Protein AF-A0A5M3W6R6-F1 (afdb_monomer_lite)

Structure (mmCIF, N/CA/C/O backbone):
data_AF-A0A5M3W6R6-F1
#
_entry.id   AF-A0A5M3W6R6-F1
#
loop_
_atom_site.group_PDB
_atom_site.id
_atom_site.type_symbol
_atom_site.label_atom_id
_atom_site.label_alt_id
_atom_site.label_comp_id
_atom_site.label_asym_id
_atom_site.label_entity_id
_atom_site.label_seq_id
_atom_site.pdbx_PDB_ins_code
_atom_site.Cartn_x
_atom_site.Cartn_y
_atom_site.Cartn_z
_atom_site.occupancy
_atom_site.B_iso_or_equiv
_atom_site.auth_seq_id
_atom_site.auth_comp_id
_atom_site.auth_asym_id
_atom_site.auth_atom_id
_atom_site.pdbx_PDB_model_num
ATOM 1 N N . MET A 1 1 ? -1.960 -2.608 -5.099 1.00 91.81 1 MET A N 1
ATOM 2 C CA . MET A 1 1 ? -2.237 -2.171 -3.715 1.00 91.81 1 MET A CA 1
ATOM 3 C C . MET A 1 1 ? -2.174 -3.341 -2.767 1.00 91.81 1 MET A C 1
ATOM 5 O O . MET A 1 1 ? -2.649 -4.412 -3.112 1.00 91.81 1 MET A O 1
ATOM 9 N N . ALA A 1 2 ? -1.606 -3.129 -1.588 1.00 96.12 2 ALA A N 1
ATOM 10 C CA . ALA A 1 2 ? -1.634 -4.093 -0.499 1.00 96.12 2 ALA A CA 1
ATOM 11 C C . ALA A 1 2 ? -2.516 -3.532 0.619 1.00 96.12 2 ALA A C 1
ATOM 13 O O . ALA A 1 2 ? -2.044 -2.766 1.455 1.00 96.12 2 ALA A O 1
ATOM 14 N N . ALA A 1 3 ? -3.797 -3.878 0.584 1.00 96.81 3 ALA A N 1
ATOM 15 C CA . ALA A 1 3 ? -4.782 -3.525 1.595 1.00 96.81 3 ALA A CA 1
ATOM 16 C C . ALA A 1 3 ? -5.712 -4.729 1.814 1.00 96.81 3 ALA A C 1
ATOM 18 O O . ALA A 1 3 ? -5.929 -5.487 0.864 1.00 96.81 3 ALA A O 1
ATOM 19 N N . PRO A 1 4 ? -6.234 -4.930 3.033 1.00 96.56 4 PRO A N 1
ATOM 20 C CA . PRO A 1 4 ? -7.350 -5.837 3.260 1.00 96.56 4 PRO A CA 1
ATOM 21 C C . PRO A 1 4 ? -8.587 -5.462 2.433 1.00 96.56 4 PRO A C 1
ATOM 23 O O . PRO A 1 4 ? -8.772 -4.307 2.049 1.00 96.56 4 PRO A O 1
ATOM 26 N N . ASP A 1 5 ? -9.462 -6.438 2.235 1.00 95.31 5 ASP A N 1
ATOM 27 C CA . ASP A 1 5 ? -10.849 -6.245 1.810 1.00 95.31 5 ASP A CA 1
ATOM 28 C C . ASP A 1 5 ? -11.804 -6.731 2.913 1.00 95.31 5 ASP A C 1
ATOM 30 O O . ASP A 1 5 ? -11.372 -7.266 3.939 1.00 95.31 5 ASP A O 1
ATOM 34 N N . LEU A 1 6 ? -13.112 -6.555 2.715 1.00 95.38 6 LEU A N 1
ATOM 35 C CA . LEU A 1 6 ? -14.128 -6.963 3.694 1.00 95.38 6 LEU A CA 1
ATOM 36 C C . LEU A 1 6 ? -14.115 -8.464 4.038 1.00 95.38 6 LEU A C 1
ATOM 38 O O . LEU A 1 6 ? -14.585 -8.831 5.113 1.00 95.38 6 LEU A O 1
ATOM 42 N N . SER A 1 7 ? -13.599 -9.334 3.165 1.00 94.25 7 SER A N 1
ATOM 43 C CA . SER A 1 7 ? -13.505 -10.780 3.418 1.00 94.25 7 SER A CA 1
ATOM 44 C C . SER A 1 7 ? -12.229 -11.183 4.164 1.00 94.25 7 SER A C 1
ATOM 46 O O . SER A 1 7 ? -12.195 -12.234 4.804 1.00 94.25 7 SER A O 1
ATOM 48 N N . ARG A 1 8 ? -11.193 -10.336 4.116 1.00 92.81 8 ARG A N 1
ATOM 49 C CA . ARG A 1 8 ? -9.857 -10.581 4.690 1.00 92.81 8 ARG A CA 1
ATOM 50 C C . ARG A 1 8 ? -9.455 -9.549 5.741 1.00 92.81 8 ARG A C 1
ATOM 52 O O . ARG A 1 8 ? -8.272 -9.301 5.978 1.00 92.81 8 ARG A O 1
ATOM 59 N N . LEU A 1 9 ? -10.438 -8.917 6.368 1.00 94.75 9 LEU A N 1
ATOM 60 C CA . LEU A 1 9 ? -10.197 -7.887 7.363 1.00 94.75 9 LEU A CA 1
ATOM 61 C C . LEU A 1 9 ? -9.552 -8.494 8.627 1.00 94.75 9 LEU A C 1
ATOM 63 O O . LEU A 1 9 ? -10.067 -9.484 9.157 1.00 94.75 9 LEU A O 1
ATOM 67 N N . PRO A 1 10 ? -8.460 -7.917 9.164 1.00 94.00 10 PRO A N 1
ATOM 68 C CA . PRO A 1 10 ? -7.886 -8.388 10.420 1.00 94.00 10 PRO A CA 1
ATOM 69 C C . PRO A 1 10 ? -8.889 -8.334 11.578 1.00 94.00 10 PRO A C 1
ATOM 71 O O . PRO A 1 10 ? -9.692 -7.406 11.679 1.00 94.00 10 PRO A O 1
ATOM 74 N N . SER A 1 11 ? -8.800 -9.296 12.500 1.00 91.38 11 SER A N 1
ATOM 75 C CA . SER A 1 11 ? -9.683 -9.341 13.671 1.00 91.38 11 SER A CA 1
ATOM 76 C C . SER A 1 11 ? -9.645 -8.027 14.463 1.00 91.38 11 SER A C 1
ATOM 78 O O . SER A 1 11 ? -8.572 -7.489 14.758 1.00 91.38 11 SER A O 1
ATOM 80 N N . GLY A 1 12 ? -10.829 -7.502 14.785 1.00 90.62 12 GLY A N 1
ATOM 81 C CA . GLY A 1 12 ? -11.010 -6.248 15.519 1.00 90.62 12 GLY A CA 1
ATOM 82 C C . GLY A 1 12 ? -10.814 -4.968 14.698 1.00 90.62 12 GLY A C 1
ATOM 83 O O . GLY A 1 12 ? -11.020 -3.883 15.241 1.00 90.62 12 GLY A O 1
ATOM 84 N N . ARG A 1 13 ? -10.445 -5.050 13.413 1.00 95.81 13 ARG A N 1
ATOM 85 C CA . ARG A 1 13 ? -10.368 -3.879 12.530 1.00 95.81 13 ARG A CA 1
ATOM 86 C C . ARG A 1 13 ? -11.777 -3.414 12.131 1.00 95.81 13 ARG A C 1
ATOM 88 O O . ARG A 1 13 ? -12.663 -4.231 11.913 1.00 95.81 13 ARG A O 1
ATOM 95 N N . SER A 1 14 ? -12.000 -2.102 12.058 1.00 94.19 14 SER A N 1
ATOM 96 C CA . SER A 1 14 ? -13.233 -1.514 11.522 1.00 94.19 14 SER A CA 1
ATOM 97 C C . SER A 1 14 ? -13.285 -1.634 9.997 1.00 94.19 14 SER A C 1
ATOM 99 O O . SER A 1 14 ? -12.272 -1.461 9.321 1.00 94.19 14 SER A O 1
ATOM 101 N N . ALA A 1 15 ? -14.476 -1.887 9.458 1.00 93.88 15 ALA A N 1
ATOM 102 C CA . ALA A 1 15 ? -14.725 -2.014 8.024 1.00 93.88 15 ALA A CA 1
ATOM 103 C C . ALA A 1 15 ? -14.890 -0.664 7.294 1.00 93.88 15 ALA A C 1
ATOM 105 O O . ALA A 1 15 ? -14.906 -0.643 6.071 1.00 93.88 15 ALA A O 1
ATOM 106 N N . GLU A 1 16 ? -15.001 0.461 8.009 1.00 91.69 16 GLU A N 1
ATOM 107 C CA . GLU A 1 16 ? -15.395 1.770 7.445 1.00 91.69 16 GLU A CA 1
ATOM 108 C C . GLU A 1 16 ? -14.481 2.303 6.330 1.00 91.69 16 GLU A C 1
ATOM 110 O O . GLU A 1 16 ? -14.930 3.048 5.460 1.00 91.69 16 GLU A O 1
ATOM 115 N N . SER A 1 17 ? -13.201 1.928 6.348 1.00 92.00 17 SER A N 1
ATOM 116 C CA . SER A 1 17 ? -12.215 2.325 5.336 1.00 92.00 17 SER A CA 1
ATOM 117 C C . SER A 1 17 ? -12.075 1.325 4.187 1.00 92.00 17 SER A C 1
ATOM 119 O O . SER A 1 17 ? -11.219 1.528 3.330 1.00 92.00 17 SER A O 1
ATOM 121 N N . TYR A 1 18 ? -12.853 0.242 4.171 1.00 94.31 18 TYR A N 1
ATOM 122 C CA . TYR A 1 18 ? -12.654 -0.897 3.276 1.00 94.31 18 TYR A CA 1
ATOM 123 C C . TYR A 1 18 ? -13.901 -1.198 2.450 1.00 94.31 18 TYR A C 1
ATOM 125 O O . TYR A 1 18 ? -15.031 -0.971 2.879 1.00 94.31 18 TYR A O 1
ATOM 133 N N . GLY A 1 19 ? -13.683 -1.761 1.264 1.00 93.75 19 GLY A N 1
ATOM 134 C CA . GLY A 1 19 ? -14.745 -2.268 0.404 1.00 93.75 19 GLY A CA 1
ATOM 135 C C . GLY A 1 19 ? -14.516 -3.720 0.004 1.00 93.75 19 GLY A C 1
ATOM 136 O O . GLY A 1 19 ? -13.792 -4.472 0.662 1.00 93.75 19 GLY A O 1
ATOM 137 N N . ARG A 1 20 ? -15.202 -4.137 -1.058 1.00 94.56 20 ARG A N 1
ATOM 138 C CA . ARG A 1 20 ? -15.211 -5.540 -1.496 1.00 94.56 20 ARG A CA 1
ATOM 139 C C . ARG A 1 20 ? -13.905 -5.932 -2.172 1.00 94.56 20 ARG A C 1
ATOM 141 O O . ARG A 1 20 ? -13.555 -7.105 -2.135 1.00 94.56 20 ARG A O 1
ATOM 148 N N . ASP A 1 21 ? -13.219 -4.966 -2.773 1.00 93.69 21 ASP A N 1
ATOM 149 C CA . ASP A 1 21 ? -11.893 -5.133 -3.356 1.00 93.69 21 ASP A CA 1
ATOM 150 C C . ASP A 1 21 ? -10.874 -4.308 -2.553 1.00 93.69 21 ASP A C 1
ATOM 152 O O . ASP A 1 21 ? -11.211 -3.215 -2.081 1.00 93.69 21 ASP A O 1
ATOM 156 N N . PRO A 1 22 ? -9.607 -4.748 -2.440 1.00 94.88 22 PRO A N 1
ATOM 157 C CA . PRO A 1 22 ? -8.534 -3.904 -1.912 1.00 94.88 22 PRO A CA 1
ATOM 158 C C . PRO A 1 22 ? -8.469 -2.510 -2.558 1.00 94.88 22 PRO A C 1
ATOM 160 O O . PRO A 1 22 ? -8.018 -1.556 -1.926 1.00 94.88 22 PRO A O 1
ATOM 163 N N . GLN A 1 23 ? -8.919 -2.373 -3.812 1.00 93.81 23 GLN A N 1
ATOM 164 C CA . GLN A 1 23 ? -9.021 -1.111 -4.546 1.00 93.81 23 GLN A CA 1
ATOM 165 C C . GLN A 1 23 ? -10.001 -0.097 -3.971 1.00 93.81 23 GLN A C 1
ATOM 167 O O . GLN A 1 23 ? -9.814 1.094 -4.210 1.00 93.81 23 GLN A O 1
ATOM 172 N N . ASP A 1 24 ? -10.979 -0.548 -3.193 1.00 93.75 24 ASP A N 1
ATOM 173 C CA . ASP A 1 24 ? -11.977 0.309 -2.557 1.00 93.75 24 ASP A CA 1
ATOM 174 C C . ASP A 1 24 ? -11.438 0.999 -1.294 1.00 93.75 24 ASP A C 1
ATOM 176 O O . ASP A 1 24 ? -12.104 1.865 -0.726 1.00 93.75 24 ASP A O 1
ATOM 180 N N . TRP A 1 25 ? -10.236 0.626 -0.840 1.00 94.81 25 TRP A N 1
ATOM 181 C CA . TRP A 1 25 ? -9.658 1.143 0.393 1.00 94.81 25 TRP A CA 1
ATOM 182 C C . TRP A 1 25 ? -9.499 2.672 0.376 1.00 94.81 25 TRP A C 1
ATOM 184 O O . TRP A 1 25 ? -8.888 3.270 -0.521 1.00 94.81 25 TRP A O 1
ATOM 194 N N . ASN A 1 26 ? -10.030 3.307 1.421 1.00 93.50 26 ASN A N 1
ATOM 195 C CA . ASN A 1 26 ? -9.971 4.742 1.647 1.00 93.50 26 ASN A CA 1
ATOM 196 C C . ASN A 1 26 ? -9.597 5.045 3.111 1.00 93.50 26 ASN A C 1
ATOM 198 O O . ASN A 1 26 ? -10.462 5.054 3.991 1.00 93.50 26 ASN A O 1
ATOM 202 N N . PRO A 1 27 ? -8.313 5.323 3.400 1.00 92.06 27 PRO A N 1
ATOM 203 C CA . PRO A 1 27 ? -7.870 5.638 4.751 1.00 92.06 27 PRO A CA 1
ATOM 204 C C . PRO A 1 27 ? -8.216 7.069 5.179 1.00 92.06 27 PRO A C 1
ATOM 206 O O . PRO A 1 27 ? -8.111 7.365 6.364 1.00 92.06 27 PRO A O 1
ATOM 209 N N . PHE A 1 28 ? -8.607 7.966 4.264 1.00 88.50 28 PHE A N 1
ATOM 210 C CA . PHE A 1 28 ? -8.819 9.393 4.537 1.00 88.50 28 PHE A CA 1
ATOM 211 C C . PHE A 1 28 ? -10.258 9.822 4.248 1.00 88.50 28 PHE A C 1
ATOM 213 O O . PHE A 1 28 ? -10.485 10.775 3.505 1.00 88.50 28 PHE A O 1
ATOM 220 N N . SER A 1 29 ? -11.228 9.124 4.840 1.00 70.62 29 SER A N 1
ATOM 221 C CA . SER A 1 29 ? -12.657 9.446 4.750 1.00 70.62 29 SER A CA 1
ATOM 222 C C . SER A 1 29 ? -12.974 10.813 5.387 1.00 70.62 29 SER A C 1
ATOM 224 O O . SER A 1 29 ? -13.510 10.898 6.487 1.00 70.62 29 SER A O 1
ATOM 226 N N . GLU A 1 30 ? -12.608 11.911 4.724 1.00 67.06 30 GLU A N 1
ATOM 227 C CA . GLU A 1 30 ? -13.067 13.259 5.055 1.00 67.06 30 GLU A CA 1
ATOM 228 C C . GLU A 1 30 ? -14.495 13.484 4.511 1.00 67.06 30 GLU A C 1
ATOM 230 O O . GLU A 1 30 ? -14.914 12.799 3.572 1.00 67.06 30 GLU A O 1
ATOM 235 N N . PRO A 1 31 ? -15.278 14.439 5.058 1.00 52.81 31 PRO A N 1
ATOM 236 C CA . PRO A 1 31 ? -16.743 14.446 4.931 1.00 52.81 31 PRO A CA 1
ATOM 237 C C . PRO A 1 31 ? -17.316 14.646 3.516 1.00 52.81 31 PRO A C 1
ATOM 239 O O . PRO A 1 31 ? -18.533 14.701 3.361 1.00 52.81 31 PRO A O 1
ATOM 242 N N . LYS A 1 32 ? -16.482 14.818 2.483 1.00 47.66 32 LYS A N 1
ATOM 243 C CA . LYS A 1 32 ? -16.903 15.214 1.127 1.00 47.66 32 LYS A CA 1
ATOM 244 C C . LYS A 1 32 ? -16.495 14.255 0.005 1.00 47.66 32 LYS A C 1
ATOM 246 O O . LYS A 1 32 ? -16.641 14.614 -1.160 1.00 47.66 32 LYS A O 1
ATOM 251 N N . GLY A 1 33 ? -16.057 13.033 0.307 1.00 54.31 33 GLY A N 1
ATOM 252 C CA . GLY A 1 33 ? -15.895 12.032 -0.749 1.00 54.31 33 GLY A CA 1
ATOM 253 C C . GLY A 1 33 ? -15.358 10.684 -0.286 1.00 54.31 33 GLY A C 1
ATOM 254 O O . GLY A 1 33 ? -14.244 10.587 0.212 1.00 54.31 33 GLY A O 1
ATOM 255 N N . GLN A 1 34 ? -16.127 9.626 -0.547 1.00 68.44 34 GLN A N 1
ATOM 256 C CA . GLN A 1 34 ? -15.739 8.219 -0.383 1.00 68.44 34 GLN A CA 1
ATOM 257 C C . GLN A 1 34 ? -14.868 7.728 -1.553 1.00 68.44 34 GLN A C 1
ATOM 259 O O . GLN A 1 34 ? -15.061 6.628 -2.064 1.00 68.44 34 GLN A O 1
ATOM 264 N N . ARG A 1 35 ? -13.961 8.561 -2.070 1.00 86.31 35 ARG A N 1
ATOM 265 C CA . ARG A 1 35 ? -13.154 8.154 -3.221 1.00 86.31 35 ARG A CA 1
ATOM 266 C C . ARG A 1 35 ? -11.988 7.279 -2.742 1.00 86.31 35 ARG A C 1
ATOM 268 O O . ARG A 1 35 ? -11.243 7.727 -1.873 1.00 86.31 35 ARG A O 1
ATOM 275 N N . PRO A 1 36 ? -11.783 6.080 -3.314 1.00 91.25 36 PRO A N 1
ATOM 276 C CA . PRO A 1 36 ? -10.663 5.232 -2.929 1.00 91.25 36 PRO A CA 1
ATOM 277 C C . PRO A 1 36 ? -9.313 5.886 -3.215 1.00 91.25 36 PRO A C 1
ATOM 279 O O . PRO A 1 36 ? -9.144 6.571 -4.231 1.00 91.25 36 PRO A O 1
ATOM 282 N N . LEU A 1 37 ? -8.323 5.628 -2.359 1.00 91.50 37 LEU A N 1
ATOM 283 C CA . LEU A 1 37 ? -7.004 6.265 -2.456 1.00 91.50 37 LEU A CA 1
ATOM 284 C C . LEU A 1 37 ? -6.318 5.980 -3.798 1.00 91.50 37 LEU A C 1
ATOM 286 O O . LEU A 1 37 ? -5.603 6.810 -4.358 1.00 91.50 37 LEU A O 1
ATOM 290 N N . VAL A 1 38 ? -6.573 4.802 -4.354 1.00 90.88 38 VAL A N 1
ATOM 291 C CA . VAL A 1 38 ? -5.959 4.375 -5.607 1.00 90.88 38 VAL A CA 1
ATOM 292 C C . VAL A 1 38 ? -6.461 5.143 -6.820 1.00 90.88 38 VAL A C 1
ATOM 294 O O . VAL A 1 38 ? -5.721 5.327 -7.786 1.00 90.88 38 VAL A O 1
ATOM 297 N N . ALA A 1 39 ? -7.692 5.651 -6.758 1.00 89.81 39 ALA A N 1
ATOM 298 C CA . ALA A 1 39 ? -8.225 6.495 -7.809 1.00 89.81 39 ALA A CA 1
ATOM 299 C C . ALA A 1 39 ? -7.469 7.833 -7.866 1.00 89.81 39 ALA A C 1
ATOM 301 O O . ALA A 1 39 ? -7.237 8.331 -8.966 1.00 89.81 39 ALA A O 1
ATOM 302 N N . TYR A 1 40 ? -7.038 8.373 -6.717 1.00 89.00 40 TYR A N 1
ATOM 303 C CA . TYR A 1 40 ? -6.155 9.544 -6.661 1.00 89.00 40 TYR A CA 1
ATOM 304 C C . TYR A 1 40 ? -4.776 9.226 -7.241 1.00 89.00 40 TYR A C 1
ATOM 306 O O . TYR A 1 40 ? -4.282 9.963 -8.088 1.00 89.00 40 TYR A O 1
ATOM 314 N N . ALA A 1 41 ? -4.185 8.088 -6.862 1.00 89.94 41 ALA A N 1
ATOM 315 C CA . ALA A 1 41 ? -2.884 7.672 -7.387 1.00 89.94 41 ALA A CA 1
ATOM 316 C C . ALA A 1 41 ? -2.886 7.542 -8.920 1.00 89.94 41 ALA A C 1
ATOM 318 O O . ALA A 1 41 ? -1.957 8.001 -9.582 1.00 89.94 41 ALA A O 1
ATOM 319 N N . ARG A 1 42 ? -3.949 6.952 -9.485 1.00 91.62 42 ARG A N 1
ATOM 320 C CA . ARG A 1 42 ? -4.127 6.812 -10.936 1.00 91.62 42 ARG A CA 1
ATOM 321 C C . ARG A 1 42 ? -4.230 8.163 -11.634 1.00 91.62 42 ARG A C 1
ATOM 323 O O . ARG A 1 42 ? -3.590 8.362 -12.659 1.00 91.62 42 ARG A O 1
ATOM 330 N N . GLU A 1 43 ? -5.038 9.073 -11.101 1.00 90.44 43 GLU A N 1
ATOM 331 C CA . GLU A 1 43 ? -5.201 10.412 -11.671 1.00 90.44 43 GLU A CA 1
ATOM 332 C C . GLU A 1 43 ? -3.882 11.185 -11.661 1.00 90.44 43 GLU A C 1
ATOM 334 O O . GLU A 1 43 ? -3.475 11.708 -12.694 1.00 90.44 43 GLU A O 1
ATOM 339 N N . GLN A 1 44 ? -3.164 11.167 -10.535 1.00 89.50 44 GLN A N 1
ATOM 340 C CA . GLN A 1 44 ? -1.843 11.786 -10.432 1.00 89.50 44 GLN A CA 1
ATOM 341 C C . GLN A 1 44 ? -0.847 11.169 -11.418 1.00 89.50 44 GLN A C 1
ATOM 343 O O . GLN A 1 44 ? -0.094 11.888 -12.068 1.00 89.50 44 GLN A O 1
ATOM 348 N N . ALA A 1 45 ? -0.854 9.846 -11.590 1.00 89.62 45 ALA A N 1
ATOM 349 C CA . ALA A 1 45 ? 0.012 9.195 -12.568 1.00 89.62 45 ALA A CA 1
ATOM 350 C C . ALA A 1 45 ? -0.267 9.701 -13.996 1.00 89.62 45 ALA A C 1
ATOM 352 O O . ALA A 1 45 ? 0.670 10.074 -14.701 1.00 89.62 45 ALA A O 1
ATOM 353 N N . VAL A 1 46 ? -1.542 9.805 -14.388 1.00 91.00 46 VAL A N 1
ATOM 354 C CA . VAL A 1 46 ? -1.945 10.338 -15.701 1.00 91.00 46 VAL A CA 1
ATOM 355 C C . VAL A 1 46 ? -1.538 11.802 -15.868 1.00 91.00 46 VAL A C 1
ATOM 357 O O . VAL A 1 46 ? -0.969 12.156 -16.900 1.00 91.00 46 VAL A O 1
ATOM 360 N N . LEU A 1 47 ? -1.758 12.644 -14.852 1.00 90.44 47 LEU A N 1
ATOM 361 C CA . LEU A 1 47 ? -1.346 14.055 -14.867 1.00 90.44 47 LEU A CA 1
ATOM 362 C C . LEU A 1 47 ? 0.169 14.226 -15.050 1.00 90.44 47 LEU A C 1
ATOM 364 O O . LEU A 1 47 ? 0.615 15.206 -15.643 1.00 90.44 47 LEU A O 1
ATOM 368 N N . HIS A 1 48 ? 0.956 13.254 -14.588 1.00 88.00 48 HIS A N 1
ATOM 369 C CA . HIS A 1 48 ? 2.409 13.221 -14.740 1.00 88.00 48 HIS A CA 1
ATOM 370 C C . HIS A 1 48 ? 2.896 12.428 -15.965 1.00 88.00 48 HIS A C 1
ATOM 372 O O . HIS A 1 48 ? 4.092 12.163 -16.083 1.00 88.00 48 HIS A O 1
ATOM 378 N N . GLY A 1 49 ? 2.000 12.088 -16.898 1.00 87.50 49 GLY A N 1
ATOM 379 C CA . GLY A 1 49 ? 2.345 11.476 -18.184 1.00 87.50 49 GLY A CA 1
ATOM 380 C C . GLY A 1 49 ? 2.533 9.958 -18.148 1.00 87.50 49 GLY A C 1
ATOM 381 O O . GLY A 1 49 ? 3.079 9.394 -19.094 1.00 87.50 49 GLY A O 1
ATOM 382 N N . PHE A 1 50 ? 2.088 9.284 -17.086 1.00 87.50 50 PHE A N 1
ATOM 383 C CA . PHE A 1 50 ? 2.119 7.826 -16.984 1.00 87.50 50 PHE A CA 1
ATOM 384 C C . PHE A 1 50 ? 0.773 7.205 -17.365 1.00 87.50 50 PHE A C 1
ATOM 386 O O . PHE A 1 50 ? -0.294 7.702 -17.004 1.00 87.50 50 PHE A O 1
ATOM 393 N N . LEU A 1 51 ? 0.822 6.043 -18.015 1.00 86.44 51 LEU A N 1
ATOM 394 C CA . LEU A 1 51 ? -0.311 5.124 -18.066 1.00 86.44 51 LEU A CA 1
ATOM 395 C C . LEU A 1 51 ? -0.207 4.190 -16.860 1.00 86.44 51 LEU A C 1
ATOM 397 O O . LEU A 1 51 ? 0.722 3.391 -16.773 1.00 86.44 51 LEU A O 1
ATOM 401 N N . ALA A 1 52 ? -1.126 4.331 -15.905 1.00 86.50 52 ALA A N 1
ATOM 402 C CA . ALA A 1 52 ? -1.115 3.541 -14.680 1.00 86.50 52 ALA A CA 1
ATOM 403 C C . ALA A 1 52 ? -2.102 2.377 -14.759 1.00 86.50 52 ALA A C 1
ATOM 405 O O . ALA A 1 52 ? -3.318 2.582 -14.828 1.00 86.50 52 ALA A O 1
ATOM 406 N N . GLU A 1 53 ? -1.567 1.164 -14.669 1.00 89.44 53 GLU A N 1
ATOM 407 C CA . GLU A 1 53 ? -2.347 -0.012 -14.314 1.00 89.44 53 GLU A CA 1
ATOM 408 C C . GLU A 1 53 ? -2.476 -0.096 -12.792 1.00 89.44 53 GLU A C 1
ATOM 410 O O . GLU A 1 53 ? -1.510 0.072 -12.044 1.00 89.44 53 GLU A O 1
ATOM 415 N N . VAL A 1 54 ? -3.699 -0.323 -12.323 1.00 90.81 54 VAL A N 1
ATOM 416 C CA . VAL A 1 54 ? -4.025 -0.374 -10.903 1.00 90.81 54 VAL A CA 1
ATOM 417 C C . VAL A 1 54 ? -4.705 -1.699 -10.605 1.00 90.81 54 VAL A C 1
ATOM 419 O O . VAL A 1 54 ? -5.654 -2.075 -11.282 1.00 90.81 54 VAL A O 1
ATOM 422 N N . GLY A 1 55 ? -4.246 -2.381 -9.557 1.00 92.69 55 GLY A N 1
ATOM 423 C CA . GLY A 1 55 ? -4.878 -3.604 -9.078 1.00 92.69 55 GLY A CA 1
ATOM 424 C C . GLY A 1 55 ? -4.413 -4.017 -7.682 1.00 92.69 55 GLY A C 1
ATOM 425 O O . GLY A 1 55 ? -3.504 -3.389 -7.116 1.00 92.69 55 GLY A O 1
ATOM 426 N N . PRO A 1 56 ? -5.018 -5.063 -7.098 1.00 93.94 56 PRO A N 1
ATOM 427 C CA . PRO A 1 56 ? -4.544 -5.678 -5.862 1.00 93.94 56 PRO A CA 1
ATOM 428 C C . PRO A 1 56 ? -3.160 -6.308 -6.068 1.00 93.94 56 PRO A C 1
ATOM 430 O O . PRO A 1 56 ? -2.830 -6.752 -7.163 1.00 93.94 56 PRO A O 1
ATOM 433 N N . LEU A 1 57 ? -2.339 -6.366 -5.015 1.00 93.12 57 LEU A N 1
ATOM 434 C CA . LEU A 1 57 ? -0.974 -6.901 -5.087 1.00 93.12 57 LEU A CA 1
ATOM 435 C C . LEU A 1 57 ? -0.965 -8.329 -5.640 1.00 93.12 57 LEU A C 1
ATOM 437 O O . LEU A 1 57 ? -0.159 -8.621 -6.514 1.00 93.12 57 LEU A O 1
ATOM 441 N N . GLY A 1 58 ? -1.897 -9.172 -5.181 1.00 90.44 58 GLY A N 1
ATOM 442 C CA . GLY A 1 58 ? -2.038 -10.557 -5.633 1.00 90.44 58 GLY A CA 1
ATOM 443 C C . GLY A 1 58 ? -2.179 -10.693 -7.151 1.00 90.44 58 GLY A C 1
ATOM 444 O O . GLY A 1 58 ? -1.516 -11.538 -7.740 1.00 90.44 58 GLY A O 1
ATOM 445 N N . GLY A 1 59 ? -2.957 -9.815 -7.793 1.00 90.38 59 GLY A N 1
ATOM 446 C CA . GLY A 1 59 ? -3.155 -9.833 -9.249 1.00 90.38 59 GLY A CA 1
ATOM 447 C C . GLY A 1 59 ? -1.922 -9.416 -10.057 1.00 90.38 59 GLY A C 1
ATOM 448 O O . GLY A 1 59 ? -1.830 -9.735 -11.234 1.00 90.38 59 GLY A O 1
ATOM 449 N N . HIS A 1 60 ? -0.960 -8.745 -9.419 1.00 90.44 60 HIS A N 1
ATOM 450 C CA . HIS A 1 60 ? 0.282 -8.270 -10.039 1.00 90.44 60 HIS A CA 1
ATOM 451 C C . HIS A 1 60 ? 1.496 -9.149 -9.715 1.00 90.44 60 HIS A C 1
ATOM 453 O O . HIS A 1 60 ? 2.591 -8.899 -10.216 1.00 90.44 60 HIS A O 1
ATOM 459 N N . MET A 1 61 ? 1.342 -10.171 -8.864 1.00 89.94 61 MET A N 1
ATOM 460 C CA . MET A 1 61 ? 2.469 -10.967 -8.364 1.00 89.94 61 MET A CA 1
ATOM 461 C C . MET A 1 61 ? 3.249 -11.662 -9.478 1.00 89.94 61 MET A C 1
ATOM 463 O O . MET A 1 61 ? 4.481 -11.644 -9.448 1.00 89.94 61 MET A O 1
ATOM 467 N N . ASP A 1 62 ? 2.555 -12.240 -10.458 1.00 87.94 62 ASP A N 1
ATOM 468 C CA . ASP A 1 62 ? 3.202 -12.969 -11.548 1.00 87.94 62 ASP A CA 1
ATOM 469 C C . ASP A 1 62 ? 4.071 -12.032 -12.386 1.00 87.94 62 ASP A C 1
ATOM 471 O O . ASP A 1 62 ? 5.244 -12.324 -12.588 1.00 87.94 62 ASP A O 1
ATOM 475 N N . GLN A 1 63 ? 3.551 -10.860 -12.771 1.00 86.62 63 GLN A N 1
ATOM 476 C CA . GLN A 1 63 ? 4.304 -9.854 -13.524 1.00 86.62 63 GLN A CA 1
ATOM 477 C C . GLN A 1 63 ? 5.484 -9.291 -12.720 1.00 86.62 63 GLN A C 1
ATOM 479 O O . GLN A 1 63 ? 6.588 -9.143 -13.242 1.00 86.62 63 GLN A O 1
ATOM 484 N N . LEU A 1 64 ? 5.275 -8.987 -11.436 1.00 87.06 64 LEU A N 1
ATOM 485 C CA . LEU A 1 64 ? 6.316 -8.413 -10.583 1.00 87.06 64 LEU A CA 1
ATOM 486 C C . LEU A 1 64 ? 7.458 -9.397 -10.313 1.00 87.06 64 LEU A C 1
ATOM 488 O O . LEU A 1 64 ? 8.587 -8.961 -10.104 1.00 87.06 64 LEU A O 1
ATOM 492 N N . THR A 1 65 ? 7.179 -10.703 -10.291 1.00 84.88 65 THR A N 1
ATOM 493 C CA . THR A 1 65 ? 8.151 -11.740 -9.910 1.00 84.88 65 THR A CA 1
ATOM 494 C C . THR A 1 65 ? 8.731 -12.522 -11.081 1.00 84.88 65 THR A C 1
ATOM 496 O O . THR A 1 65 ? 9.416 -13.515 -10.840 1.00 84.88 65 THR A O 1
ATOM 499 N N . ARG A 1 66 ? 8.509 -12.076 -12.323 1.00 83.69 66 ARG A N 1
ATOM 500 C CA . ARG A 1 66 ? 9.140 -12.678 -13.502 1.00 83.69 66 ARG A CA 1
ATOM 501 C C . ARG A 1 66 ? 10.666 -12.689 -13.377 1.00 83.69 66 ARG A C 1
ATOM 503 O O . ARG A 1 66 ? 11.258 -11.799 -12.762 1.00 83.69 66 ARG A O 1
ATOM 510 N N . ASP A 1 67 ? 11.313 -13.660 -14.015 1.00 76.88 67 ASP A N 1
ATOM 511 C CA . ASP A 1 67 ? 12.778 -13.783 -14.006 1.00 76.88 67 ASP A CA 1
ATOM 512 C C . ASP A 1 67 ? 13.458 -12.634 -14.763 1.00 76.88 67 ASP A C 1
ATOM 514 O O . ASP A 1 67 ? 14.491 -12.111 -14.341 1.00 76.88 67 ASP A O 1
ATOM 518 N N . ASP A 1 68 ? 12.828 -12.171 -15.843 1.00 74.38 68 ASP A N 1
ATOM 519 C CA . ASP A 1 68 ? 13.179 -10.933 -16.535 1.00 74.38 68 ASP A CA 1
ATOM 520 C C . ASP A 1 68 ? 12.580 -9.692 -15.855 1.00 74.38 68 ASP A C 1
ATOM 522 O O . ASP A 1 68 ? 12.627 -8.619 -16.432 1.00 74.38 68 ASP A O 1
ATOM 526 N N . GLY A 1 69 ? 12.080 -9.820 -14.618 1.00 75.50 69 GLY A N 1
ATOM 527 C CA . GLY A 1 69 ? 11.424 -8.830 -13.751 1.00 75.50 69 GLY A CA 1
ATOM 528 C C . GLY A 1 69 ? 10.338 -7.958 -14.398 1.00 75.50 69 GLY A C 1
ATOM 529 O O . GLY A 1 69 ? 9.813 -8.311 -15.444 1.00 75.50 69 GLY A O 1
ATOM 530 N N . PRO A 1 70 ? 9.950 -6.835 -13.764 1.00 84.38 70 PRO A N 1
ATOM 531 C CA . PRO A 1 70 ? 8.796 -6.066 -14.222 1.00 84.38 70 PRO A CA 1
ATOM 532 C C . PRO A 1 70 ? 9.079 -5.337 -15.538 1.00 84.38 70 PRO A C 1
ATOM 534 O O . PRO A 1 70 ? 10.198 -4.878 -15.771 1.00 84.38 70 PRO A O 1
ATOM 537 N N . ASP A 1 71 ? 8.036 -5.163 -16.349 1.00 84.56 71 ASP A N 1
ATOM 538 C CA . ASP A 1 71 ? 8.095 -4.462 -17.640 1.00 84.56 71 ASP A CA 1
ATOM 539 C C . ASP A 1 71 ? 7.995 -2.933 -17.502 1.00 84.56 71 ASP A C 1
ATOM 541 O O . ASP A 1 71 ? 8.237 -2.197 -18.455 1.00 84.56 71 ASP A O 1
ATOM 545 N N . ALA A 1 72 ? 7.630 -2.441 -16.317 1.00 87.56 72 ALA A N 1
ATOM 546 C CA . ALA A 1 72 ? 7.366 -1.033 -16.051 1.00 87.56 72 ALA A CA 1
ATOM 547 C C . ALA A 1 72 ? 7.775 -0.640 -14.618 1.00 87.56 72 ALA A C 1
ATOM 549 O O . ALA A 1 72 ? 7.841 -1.496 -13.727 1.00 87.56 72 ALA A O 1
ATOM 550 N N . PRO A 1 73 ? 8.031 0.656 -14.350 1.00 90.25 73 PRO A N 1
ATOM 551 C CA . PRO A 1 73 ? 8.198 1.139 -12.986 1.00 90.25 73 PRO A CA 1
ATOM 552 C C . PRO A 1 73 ? 6.913 0.934 -12.180 1.00 90.25 73 PRO A C 1
ATOM 554 O O . PRO A 1 73 ? 5.813 1.185 -12.665 1.00 90.25 73 PRO A O 1
ATOM 557 N N . GLY A 1 74 ? 7.062 0.529 -10.920 1.00 91.69 74 GLY A N 1
ATOM 558 C CA . GLY A 1 74 ? 5.928 0.244 -10.049 1.00 91.69 74 GLY A CA 1
ATOM 559 C C . GLY A 1 74 ? 6.000 0.969 -8.712 1.00 91.69 74 GLY A C 1
ATOM 560 O O . GLY A 1 74 ? 7.074 1.243 -8.170 1.00 91.69 74 GLY A O 1
ATOM 561 N N . VAL A 1 75 ? 4.825 1.227 -8.151 1.00 93.19 75 VAL A N 1
ATOM 562 C CA . VAL A 1 75 ? 4.626 1.725 -6.790 1.00 93.19 75 VAL A CA 1
ATOM 563 C C . VAL A 1 75 ? 3.616 0.812 -6.106 1.00 93.19 75 VAL A C 1
ATOM 565 O O . VAL A 1 75 ? 2.609 0.442 -6.707 1.00 93.19 75 VAL A O 1
ATOM 568 N N . ILE A 1 76 ? 3.856 0.457 -4.845 1.00 94.38 76 ILE A N 1
ATOM 569 C CA . ILE A 1 76 ? 2.871 -0.273 -4.038 1.00 94.38 76 ILE A CA 1
ATOM 570 C C . ILE A 1 76 ? 2.366 0.659 -2.953 1.00 94.38 76 ILE A C 1
ATOM 572 O O . ILE A 1 76 ? 3.113 1.003 -2.045 1.00 94.38 76 ILE A O 1
ATOM 576 N N . VAL A 1 77 ? 1.088 1.022 -3.012 1.00 95.56 77 VAL A N 1
ATOM 577 C CA . VAL A 1 77 ? 0.414 1.653 -1.873 1.00 95.56 77 VAL A CA 1
ATOM 578 C C . VAL A 1 77 ? 0.001 0.556 -0.890 1.00 95.56 77 VAL A C 1
ATOM 580 O O . VAL A 1 77 ? -0.615 -0.438 -1.290 1.00 95.56 77 VAL A O 1
ATOM 583 N N . VAL A 1 78 ? 0.406 0.724 0.365 1.00 97.06 78 VAL A N 1
ATOM 584 C CA . VAL A 1 78 ? 0.323 -0.255 1.447 1.00 97.06 78 VAL A CA 1
ATOM 585 C C . VAL A 1 78 ? -0.496 0.327 2.593 1.00 97.06 78 VAL A C 1
ATOM 587 O O . VAL A 1 78 ? -0.149 1.372 3.153 1.00 97.06 78 VAL A O 1
ATOM 590 N N . ASP A 1 79 ? -1.551 -0.387 2.965 1.00 97.12 79 ASP A N 1
ATOM 591 C CA . ASP A 1 79 ? -2.222 -0.229 4.248 1.00 97.12 79 ASP A CA 1
ATOM 592 C C . ASP A 1 79 ? -1.361 -0.869 5.348 1.00 97.12 79 ASP A C 1
ATOM 594 O O . ASP A 1 79 ? -1.029 -2.055 5.232 1.00 97.12 79 ASP A O 1
ATOM 598 N N . PRO A 1 80 ? -1.012 -0.147 6.430 1.00 97.06 80 PRO A N 1
ATOM 599 C CA . PRO A 1 80 ? -0.373 -0.734 7.597 1.00 97.06 80 PRO A CA 1
ATOM 600 C C . PRO A 1 80 ? -1.047 -2.010 8.098 1.00 97.06 80 PRO A C 1
ATOM 602 O O . PRO A 1 80 ? -0.344 -2.916 8.521 1.00 97.06 80 PRO A O 1
ATOM 605 N N . TRP A 1 81 ? -2.372 -2.130 8.012 1.00 97.75 81 TRP A N 1
ATOM 606 C CA . TRP A 1 81 ? -3.110 -3.306 8.479 1.00 97.75 81 TRP A CA 1
ATOM 607 C C . TRP A 1 81 ? -2.931 -4.550 7.608 1.00 97.75 81 TRP A C 1
ATOM 609 O O . TRP A 1 81 ? -3.158 -5.661 8.092 1.00 97.75 81 TRP A O 1
ATOM 619 N N . ALA A 1 82 ? -2.465 -4.403 6.364 1.00 97.06 82 ALA A N 1
ATOM 620 C CA . ALA A 1 82 ? -2.241 -5.526 5.453 1.00 97.06 82 ALA A CA 1
ATOM 621 C C . ALA A 1 82 ? -1.243 -6.552 6.011 1.00 97.06 82 ALA A C 1
ATOM 623 O O . ALA A 1 82 ? -1.333 -7.733 5.698 1.00 97.06 82 ALA A O 1
ATOM 624 N N . VAL A 1 83 ? -0.307 -6.131 6.867 1.00 96.69 83 VAL A N 1
ATOM 625 C CA . VAL A 1 83 ? 0.718 -7.026 7.434 1.00 96.69 83 VAL A CA 1
ATOM 626 C C . VAL A 1 83 ? 0.200 -7.951 8.538 1.00 96.69 83 VAL A C 1
ATOM 628 O O . VAL A 1 83 ? 0.927 -8.850 8.958 1.00 96.69 83 VAL A O 1
ATOM 631 N N . ARG A 1 84 ? -1.033 -7.750 9.024 1.00 96.19 84 ARG A N 1
ATOM 632 C CA . ARG A 1 84 ? -1.688 -8.706 9.930 1.00 96.19 84 ARG A CA 1
ATOM 633 C C . ARG A 1 84 ? -2.286 -9.900 9.187 1.00 96.19 84 ARG A C 1
ATOM 635 O O . ARG A 1 84 ? -2.464 -10.952 9.794 1.00 96.19 84 ARG A O 1
ATOM 642 N N . ASP A 1 85 ? -2.553 -9.762 7.891 1.00 94.69 85 ASP A N 1
ATOM 643 C CA . ASP A 1 85 ? -2.862 -10.892 7.021 1.00 94.69 85 ASP A CA 1
ATOM 644 C C . ASP A 1 85 ? -1.547 -11.575 6.608 1.00 94.69 85 ASP A C 1
ATOM 646 O O . ASP A 1 85 ? -0.641 -10.951 6.050 1.00 94.69 85 ASP A O 1
ATOM 650 N N . ALA A 1 86 ? -1.420 -12.866 6.919 1.00 92.75 86 ALA A N 1
ATOM 651 C CA . ALA A 1 86 ? -0.176 -13.599 6.714 1.00 92.75 86 ALA A CA 1
ATOM 652 C C . ALA A 1 86 ? 0.211 -13.734 5.231 1.00 92.75 86 ALA A C 1
ATOM 654 O O . ALA A 1 86 ? 1.402 -13.672 4.917 1.00 92.75 86 ALA A O 1
ATOM 655 N N . GLU A 1 87 ? -0.757 -13.888 4.326 1.00 93.06 87 GLU A N 1
ATOM 656 C CA . GLU A 1 87 ? -0.483 -14.042 2.894 1.00 93.06 87 GLU A CA 1
ATOM 657 C C . GLU A 1 87 ? -0.135 -12.699 2.249 1.00 93.06 87 GLU A C 1
ATOM 659 O O . GLU A 1 87 ? 0.797 -12.624 1.444 1.00 93.06 87 GLU A O 1
AT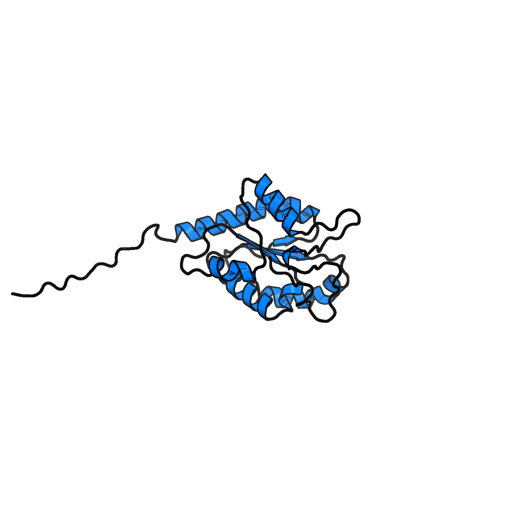OM 664 N N . LEU A 1 88 ? -0.829 -11.617 2.626 1.00 94.00 88 LEU A N 1
ATOM 665 C CA . LEU A 1 88 ? -0.484 -10.266 2.172 1.00 94.00 88 LEU A CA 1
ATOM 666 C C . LEU A 1 88 ? 0.893 -9.850 2.690 1.00 94.00 88 LEU A C 1
ATOM 668 O O . LEU A 1 88 ? 1.698 -9.309 1.926 1.00 94.00 88 LEU A O 1
ATOM 672 N N . ARG A 1 89 ? 1.202 -10.158 3.955 1.00 95.19 89 ARG A N 1
ATOM 673 C CA . ARG A 1 89 ? 2.530 -9.937 4.538 1.00 95.19 89 ARG A CA 1
ATOM 674 C C . ARG A 1 89 ? 3.615 -10.683 3.763 1.00 95.19 89 ARG A C 1
ATOM 676 O O . ARG A 1 89 ? 4.648 -10.091 3.451 1.00 95.19 89 ARG A O 1
ATOM 683 N N . GLU A 1 90 ? 3.395 -11.954 3.434 1.00 94.44 90 GLU A N 1
ATOM 684 C CA . GLU A 1 90 ? 4.368 -12.740 2.669 1.00 94.44 90 GLU A CA 1
ATOM 685 C C . GLU A 1 90 ? 4.525 -12.226 1.232 1.00 94.44 90 GLU A C 1
ATOM 687 O O . GLU A 1 90 ? 5.645 -12.117 0.732 1.00 94.44 90 GLU A O 1
ATOM 692 N N . SER A 1 91 ? 3.425 -11.832 0.590 1.00 94.44 91 SER A N 1
ATOM 693 C CA . SER A 1 91 ? 3.441 -11.245 -0.754 1.00 94.44 91 SER A CA 1
ATOM 694 C C . SER A 1 91 ? 4.243 -9.941 -0.786 1.00 94.44 91 SER A C 1
ATOM 696 O O . SER A 1 91 ? 5.118 -9.769 -1.640 1.00 94.44 91 SER A O 1
ATOM 698 N N . LEU A 1 92 ? 4.023 -9.055 0.194 1.00 94.81 92 LEU A N 1
ATOM 699 C CA . LEU A 1 92 ? 4.820 -7.839 0.382 1.00 94.81 92 LEU A CA 1
ATOM 700 C C . LEU A 1 92 ? 6.301 -8.172 0.576 1.00 94.81 92 LEU A C 1
ATOM 702 O O . LEU A 1 92 ? 7.152 -7.610 -0.115 1.00 94.81 92 LEU A O 1
ATOM 706 N N . ARG A 1 93 ? 6.607 -9.140 1.447 1.00 93.56 93 ARG A N 1
ATOM 707 C CA . ARG A 1 93 ? 7.978 -9.591 1.708 1.00 93.56 93 ARG A CA 1
ATOM 708 C C . ARG A 1 93 ? 8.672 -10.092 0.451 1.00 93.56 93 ARG A C 1
ATOM 710 O O . ARG A 1 93 ? 9.821 -9.724 0.203 1.00 93.56 93 ARG A O 1
ATOM 717 N N . ARG A 1 94 ? 7.993 -10.907 -0.356 1.00 92.19 94 ARG A N 1
ATOM 718 C CA . ARG A 1 94 ? 8.527 -11.436 -1.615 1.00 92.19 94 ARG A CA 1
ATOM 719 C C . ARG A 1 94 ? 8.836 -10.308 -2.596 1.00 92.19 94 ARG A C 1
ATOM 721 O O . ARG A 1 94 ? 9.960 -10.235 -3.089 1.00 92.19 94 ARG A O 1
ATOM 728 N N . VAL A 1 95 ? 7.892 -9.396 -2.826 1.00 91.12 95 VAL A N 1
ATOM 729 C CA . VAL A 1 95 ? 8.066 -8.307 -3.800 1.00 91.12 95 VAL A CA 1
ATOM 730 C C . VAL A 1 95 ? 9.107 -7.287 -3.345 1.00 91.12 95 VAL A C 1
ATOM 732 O O . VAL A 1 95 ? 9.985 -6.906 -4.119 1.00 91.12 95 VAL A O 1
ATOM 735 N N . CYS A 1 96 ? 9.095 -6.881 -2.074 1.00 89.81 96 CYS A N 1
ATOM 736 C CA . CYS A 1 96 ? 10.072 -5.926 -1.552 1.00 89.81 96 CYS A CA 1
ATOM 737 C C . CYS A 1 96 ? 11.501 -6.495 -1.480 1.00 89.81 96 CYS A C 1
ATOM 739 O O . CYS A 1 96 ? 12.463 -5.735 -1.299 1.00 89.81 96 CYS A O 1
ATOM 741 N N . ARG A 1 97 ? 11.666 -7.814 -1.662 1.00 88.56 97 ARG A N 1
ATOM 742 C CA . ARG A 1 97 ? 12.973 -8.466 -1.757 1.00 88.56 97 ARG A CA 1
ATOM 743 C C . ARG A 1 97 ? 13.567 -8.505 -3.162 1.00 88.56 97 ARG A C 1
ATOM 745 O O . ARG A 1 97 ? 14.766 -8.779 -3.270 1.00 88.56 97 ARG A O 1
ATOM 752 N N . LEU A 1 98 ? 12.795 -8.197 -4.197 1.00 85.06 98 LEU A N 1
ATOM 753 C CA . LEU A 1 98 ? 13.283 -8.167 -5.572 1.00 85.06 98 LEU A CA 1
ATOM 754 C C . LEU A 1 98 ? 14.330 -7.064 -5.771 1.00 85.06 98 LEU A C 1
ATOM 756 O O . LEU A 1 98 ? 14.327 -6.042 -5.078 1.00 85.06 98 LEU A O 1
ATOM 760 N N . ALA A 1 99 ? 15.242 -7.279 -6.720 1.00 77.31 99 ALA A N 1
ATOM 761 C CA . ALA A 1 99 ? 16.252 -6.285 -7.083 1.00 77.31 99 ALA A CA 1
ATOM 762 C C . ALA A 1 99 ? 15.618 -5.072 -7.787 1.00 77.31 99 ALA A C 1
ATOM 764 O O . ALA A 1 99 ? 15.933 -3.933 -7.454 1.00 77.31 99 ALA A O 1
ATOM 765 N N . SER A 1 100 ? 14.677 -5.323 -8.705 1.00 79.06 100 SER A N 1
ATOM 766 C CA . SER A 1 100 ? 13.838 -4.300 -9.339 1.00 79.06 100 SER A CA 1
ATOM 767 C C . SER A 1 100 ? 12.458 -4.282 -8.685 1.00 79.06 100 SER A C 1
ATOM 769 O O . SER A 1 100 ? 11.459 -4.687 -9.272 1.00 79.06 100 SER A O 1
ATOM 771 N N . ARG A 1 101 ? 12.414 -3.909 -7.403 1.00 83.81 101 ARG A N 1
ATOM 772 C CA . ARG A 1 101 ? 11.145 -3.853 -6.672 1.00 83.81 101 ARG A CA 1
ATOM 773 C C . ARG A 1 101 ? 10.370 -2.573 -6.999 1.00 83.81 101 ARG A C 1
ATOM 775 O O . ARG A 1 101 ? 10.990 -1.514 -7.141 1.00 83.81 101 ARG A O 1
ATOM 782 N N . PRO A 1 102 ? 9.032 -2.623 -7.004 1.00 89.62 102 PRO A N 1
ATOM 783 C CA . PRO A 1 102 ? 8.229 -1.415 -6.931 1.00 89.62 102 PRO A CA 1
ATOM 784 C C . PRO A 1 102 ? 8.479 -0.676 -5.606 1.00 89.62 102 PRO A C 1
ATOM 786 O O . PRO A 1 102 ? 8.807 -1.287 -4.584 1.00 89.62 102 PRO A O 1
ATOM 789 N N . LEU A 1 103 ? 8.336 0.649 -5.619 1.00 91.94 103 LEU A N 1
ATOM 790 C CA . LEU A 1 103 ? 8.589 1.500 -4.456 1.00 91.94 103 LEU A CA 1
ATOM 791 C C . LEU A 1 103 ? 7.380 1.474 -3.497 1.00 91.94 103 LEU A C 1
ATOM 793 O O . LEU A 1 103 ? 6.289 1.880 -3.903 1.00 91.94 103 LEU A O 1
ATOM 797 N N . PRO A 1 104 ? 7.526 1.002 -2.244 1.00 94.12 104 PRO A N 1
ATOM 798 C CA . PRO A 1 104 ? 6.416 0.991 -1.297 1.00 94.12 104 PRO A CA 1
ATOM 799 C C . PRO A 1 104 ? 6.091 2.391 -0.750 1.00 94.12 104 PRO A C 1
ATOM 801 O O . PRO A 1 104 ? 6.983 3.161 -0.389 1.00 94.12 104 PRO A O 1
ATOM 804 N N . ILE A 1 105 ? 4.797 2.682 -0.625 1.00 94.88 105 ILE A N 1
ATOM 805 C CA . ILE A 1 105 ? 4.220 3.825 0.086 1.00 94.88 105 ILE A CA 1
ATOM 806 C C . ILE A 1 105 ? 3.317 3.266 1.179 1.00 94.88 105 ILE A C 1
ATOM 808 O O . ILE A 1 105 ? 2.300 2.653 0.877 1.00 94.88 105 ILE A O 1
ATOM 812 N N . VAL A 1 106 ? 3.656 3.493 2.441 1.00 96.19 106 VAL A N 1
ATOM 813 C CA . VAL A 1 106 ? 2.822 3.103 3.580 1.00 96.19 106 VAL A CA 1
ATOM 814 C C . VAL A 1 106 ? 1.998 4.301 4.034 1.00 96.19 106 VAL A C 1
ATOM 816 O O . VAL A 1 106 ? 2.553 5.365 4.328 1.00 96.19 106 VAL A O 1
ATOM 819 N N . VAL A 1 107 ? 0.682 4.124 4.117 1.00 95.62 107 VAL A N 1
ATOM 820 C CA . VAL A 1 107 ? -0.256 5.213 4.413 1.00 95.62 107 VAL A CA 1
ATOM 821 C C . VAL A 1 107 ? -0.764 5.102 5.847 1.00 95.62 107 VAL A C 1
ATOM 823 O O . VAL A 1 107 ? -1.537 4.215 6.186 1.00 95.62 107 VAL A O 1
ATOM 826 N N . TRP A 1 108 ? -0.331 6.021 6.700 1.00 94.56 108 TRP A N 1
ATOM 827 C CA . TRP A 1 108 ? -0.640 6.061 8.124 1.00 94.56 108 TRP A CA 1
ATOM 828 C C . TRP A 1 108 ? -1.710 7.108 8.428 1.00 94.56 108 TRP A C 1
ATOM 830 O O . TRP A 1 108 ? -1.391 8.278 8.633 1.00 94.56 108 TRP A O 1
ATOM 840 N N . ASN A 1 109 ? -2.978 6.709 8.524 1.00 92.44 109 ASN A N 1
ATOM 841 C CA . ASN A 1 109 ? -3.986 7.603 9.090 1.00 92.44 109 ASN A CA 1
ATOM 842 C C . ASN A 1 109 ? -3.926 7.575 10.626 1.00 92.44 109 ASN A C 1
ATOM 844 O O . ASN A 1 109 ? -4.585 6.767 11.269 1.00 92.44 109 ASN A O 1
ATOM 848 N N . MET A 1 110 ? -3.164 8.492 11.224 1.00 92.31 110 MET A N 1
ATOM 849 C CA . MET A 1 110 ? -3.048 8.592 12.688 1.00 92.31 110 MET A CA 1
ATOM 850 C C . MET A 1 110 ? -4.278 9.215 13.369 1.00 92.31 110 MET A C 1
ATOM 852 O O . MET A 1 110 ? -4.340 9.231 14.595 1.00 92.31 110 MET A O 1
ATOM 856 N N . LYS A 1 111 ? -5.258 9.723 12.603 1.00 91.06 111 LYS A N 1
ATOM 857 C CA . LYS A 1 111 ? -6.559 10.147 13.150 1.00 91.06 111 LYS A CA 1
ATOM 858 C C . LYS A 1 111 ? -7.477 8.953 13.437 1.00 91.06 111 LYS A C 1
ATOM 860 O O . LYS A 1 111 ? -8.427 9.093 14.196 1.00 91.06 111 LYS A O 1
ATOM 865 N N . ASP A 1 112 ? -7.210 7.799 12.830 1.00 92.31 112 ASP A N 1
ATOM 866 C CA . ASP A 1 112 ? -7.897 6.550 13.142 1.00 92.31 112 ASP A CA 1
ATOM 867 C C . ASP A 1 112 ? -7.325 5.956 14.436 1.00 92.31 112 ASP A C 1
ATOM 869 O O . ASP A 1 112 ? -6.169 5.526 14.491 1.00 92.31 112 ASP A O 1
ATOM 873 N N . GLU A 1 113 ? -8.153 5.918 15.481 1.00 94.31 113 GLU A N 1
ATOM 874 C CA . GLU A 1 113 ? -7.761 5.443 16.808 1.00 94.31 113 GLU A CA 1
ATOM 875 C C . GLU A 1 113 ? -7.246 4.004 16.805 1.00 94.31 113 GLU A C 1
ATOM 877 O O . GLU A 1 113 ? -6.342 3.679 17.577 1.00 94.31 113 GLU A O 1
ATOM 882 N N . GLN A 1 114 ? -7.796 3.126 15.959 1.00 95.81 114 GLN A N 1
ATOM 883 C CA . GLN A 1 114 ? -7.330 1.744 15.896 1.00 95.81 114 GLN A CA 1
ATOM 884 C C . GLN A 1 114 ? -5.906 1.701 15.348 1.00 95.81 114 GLN A C 1
ATOM 886 O O . GLN A 1 114 ? -5.053 1.011 15.909 1.00 95.81 114 GLN A O 1
ATOM 891 N N . THR A 1 115 ? -5.639 2.461 14.281 1.00 95.38 115 THR A N 1
ATOM 892 C CA . THR A 1 115 ? -4.304 2.568 13.677 1.00 95.38 115 THR A CA 1
ATOM 893 C C . THR A 1 115 ? -3.310 3.183 14.659 1.00 95.38 115 THR A C 1
ATOM 895 O O . THR A 1 115 ? -2.218 2.645 14.829 1.00 95.38 115 THR A O 1
ATOM 898 N N . ALA A 1 116 ? -3.700 4.249 15.365 1.00 95.56 116 ALA A N 1
ATOM 899 C CA . ALA A 1 116 ? -2.858 4.883 16.376 1.00 95.56 116 ALA A CA 1
ATOM 900 C C . ALA A 1 116 ? -2.510 3.929 17.533 1.00 95.56 116 ALA A C 1
ATOM 902 O O . ALA A 1 116 ? -1.354 3.841 17.938 1.00 95.56 116 ALA A O 1
ATOM 903 N N . ARG A 1 117 ? -3.483 3.157 18.037 1.00 97.12 117 ARG A N 1
ATOM 904 C CA . ARG A 1 117 ? -3.254 2.171 19.111 1.00 97.12 117 ARG A CA 1
ATOM 905 C C . ARG A 1 117 ? -2.367 1.004 18.671 1.00 97.12 117 ARG A C 1
ATOM 907 O O . ARG A 1 117 ? -1.597 0.496 19.480 1.00 97.12 117 ARG A O 1
ATOM 914 N N . ALA A 1 118 ? -2.474 0.573 17.415 1.00 96.56 118 ALA A N 1
ATOM 915 C CA . ALA A 1 118 ? -1.717 -0.556 16.873 1.00 96.56 118 ALA A CA 1
ATOM 916 C C . ALA A 1 118 ? -0.362 -0.157 16.252 1.00 96.56 118 ALA A C 1
ATOM 918 O O . ALA A 1 118 ? 0.372 -1.029 15.789 1.00 96.56 118 ALA A O 1
ATOM 919 N N . GLU A 1 119 ?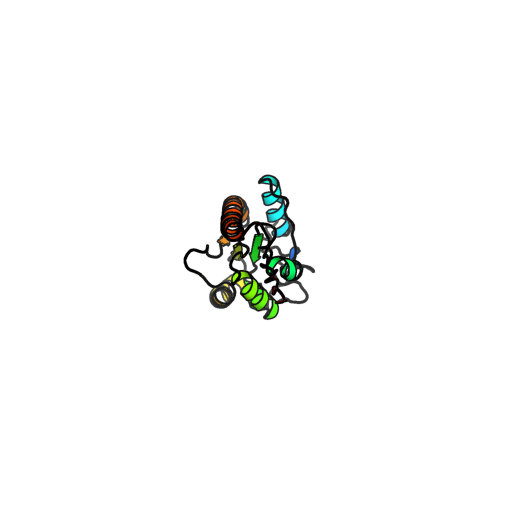 -0.008 1.133 16.236 1.00 95.62 119 GLU A N 1
ATOM 920 C CA . GLU A 1 119 ? 1.128 1.672 15.478 1.00 95.62 119 GLU A CA 1
ATOM 921 C C . GLU A 1 119 ? 2.433 0.905 15.721 1.00 95.62 119 GLU A C 1
ATOM 923 O O . GLU A 1 119 ? 3.086 0.481 14.767 1.00 95.62 119 GLU A O 1
ATOM 928 N N . THR A 1 120 ? 2.811 0.699 16.985 1.00 96.69 120 THR A N 1
ATOM 929 C CA . THR A 1 120 ? 4.069 0.028 17.349 1.00 96.69 120 THR A CA 1
ATOM 930 C C . THR A 1 120 ? 4.155 -1.381 16.763 1.00 96.69 120 THR A C 1
ATOM 932 O O . THR A 1 120 ? 5.180 -1.751 16.187 1.00 96.69 120 THR A O 1
ATOM 935 N N . GLU A 1 121 ? 3.075 -2.154 16.870 1.00 96.69 121 GLU A N 1
ATOM 936 C CA . GLU A 1 121 ? 2.996 -3.515 16.335 1.00 96.69 121 GLU A CA 1
ATOM 937 C C . GLU A 1 121 ? 3.032 -3.506 14.804 1.00 96.69 121 GLU A C 1
ATOM 939 O O . GLU A 1 121 ? 3.844 -4.203 14.195 1.00 96.69 121 GLU A O 1
ATOM 944 N N . LEU A 1 122 ? 2.202 -2.671 14.172 1.00 96.69 122 LEU A N 1
ATOM 945 C CA . LEU A 1 122 ? 2.128 -2.570 12.716 1.00 96.69 122 LEU A CA 1
ATOM 946 C C . LEU A 1 122 ? 3.473 -2.133 12.123 1.00 96.69 122 LEU A C 1
ATOM 948 O O . LEU A 1 122 ? 3.900 -2.672 11.105 1.00 96.69 122 LEU A O 1
ATOM 952 N N . ARG A 1 123 ? 4.195 -1.213 12.777 1.00 95.56 123 ARG A N 1
ATOM 953 C CA . ARG A 1 123 ? 5.552 -0.815 12.374 1.00 95.56 123 ARG A CA 1
ATOM 954 C C . ARG A 1 123 ? 6.545 -1.967 12.464 1.00 95.56 123 ARG A C 1
ATOM 956 O O . ARG A 1 123 ? 7.376 -2.094 11.567 1.00 95.56 123 ARG A O 1
ATOM 963 N N . ALA A 1 124 ? 6.489 -2.783 13.516 1.00 95.25 124 ALA A N 1
ATOM 964 C CA . ALA A 1 124 ? 7.364 -3.946 13.647 1.00 95.25 124 ALA A CA 1
ATOM 965 C C . ALA A 1 124 ? 7.123 -4.942 12.501 1.00 95.25 124 ALA A C 1
ATOM 967 O O . ALA A 1 124 ? 8.054 -5.281 11.772 1.00 95.25 124 ALA A O 1
ATOM 968 N N . LEU A 1 125 ? 5.860 -5.296 12.259 1.00 96.12 125 LEU A N 1
ATOM 969 C CA . LEU A 1 125 ? 5.468 -6.203 11.180 1.00 96.12 125 LEU A CA 1
ATOM 970 C C . LEU A 1 125 ? 5.793 -5.645 9.782 1.00 96.12 125 LEU A C 1
ATOM 972 O O . LEU A 1 125 ? 6.233 -6.381 8.899 1.00 96.12 125 LEU A O 1
ATOM 976 N N . LEU A 1 126 ? 5.630 -4.336 9.571 1.00 95.75 126 LEU A N 1
ATOM 977 C CA . LEU A 1 126 ? 6.006 -3.676 8.320 1.00 95.75 126 LEU A CA 1
ATOM 978 C C . LEU A 1 126 ? 7.511 -3.713 8.066 1.00 95.75 126 LEU A C 1
ATOM 980 O O . LEU A 1 126 ? 7.901 -3.886 6.918 1.00 95.75 126 LEU A O 1
ATOM 984 N N . ARG A 1 127 ? 8.362 -3.581 9.092 1.00 93.31 127 ARG A N 1
ATOM 985 C CA . ARG A 1 127 ? 9.823 -3.703 8.918 1.00 93.31 127 ARG A CA 1
ATOM 986 C C . ARG A 1 127 ? 10.228 -5.111 8.487 1.00 93.31 127 ARG A C 1
ATOM 988 O O . ARG A 1 127 ? 11.158 -5.264 7.700 1.00 93.31 127 ARG A O 1
ATOM 995 N N . GLU A 1 128 ? 9.522 -6.132 8.966 1.00 91.94 128 GLU A N 1
ATOM 996 C CA . GLU A 1 128 ? 9.741 -7.518 8.540 1.00 91.94 128 GLU A CA 1
ATOM 997 C C . GLU A 1 128 ? 9.289 -7.753 7.089 1.00 91.94 128 GLU A C 1
ATOM 999 O O . GLU A 1 128 ? 9.973 -8.436 6.320 1.00 91.94 128 GLU A O 1
ATOM 1004 N N . ALA A 1 129 ? 8.149 -7.170 6.702 1.00 94.12 129 ALA A N 1
ATOM 1005 C CA . ALA A 1 129 ? 7.579 -7.293 5.361 1.00 94.12 129 ALA A CA 1
ATOM 1006 C C . ALA A 1 129 ? 8.290 -6.413 4.318 1.00 94.12 129 ALA A C 1
ATOM 1008 O O . ALA A 1 129 ? 8.394 -6.779 3.152 1.00 94.12 129 ALA A O 1
ATOM 1009 N N . ILE A 1 130 ? 8.798 -5.253 4.721 1.00 92.94 130 ILE A N 1
ATOM 1010 C CA . ILE A 1 130 ? 9.432 -4.255 3.859 1.00 92.94 130 ILE A CA 1
ATOM 1011 C C . ILE A 1 130 ? 10.827 -3.964 4.426 1.00 92.94 130 ILE A C 1
ATOM 1013 O O . ILE A 1 130 ? 11.043 -2.930 5.061 1.00 92.94 130 ILE A O 1
ATOM 1017 N N . PRO A 1 131 ? 11.790 -4.882 4.230 1.00 85.31 131 PRO A N 1
ATOM 1018 C CA . PRO A 1 131 ? 13.108 -4.738 4.824 1.00 85.31 131 PRO A CA 1
ATOM 1019 C C . PRO A 1 131 ? 13.862 -3.557 4.208 1.00 85.31 131 PRO A C 1
ATOM 1021 O O . PRO A 1 131 ? 13.958 -3.417 2.980 1.00 85.31 131 PRO A O 1
ATOM 1024 N N . GLU A 1 132 ? 14.451 -2.734 5.072 1.00 82.75 132 GLU A N 1
ATOM 1025 C CA . GLU A 1 132 ? 15.398 -1.704 4.661 1.00 82.75 132 GLU A CA 1
ATOM 1026 C C . GLU A 1 132 ? 16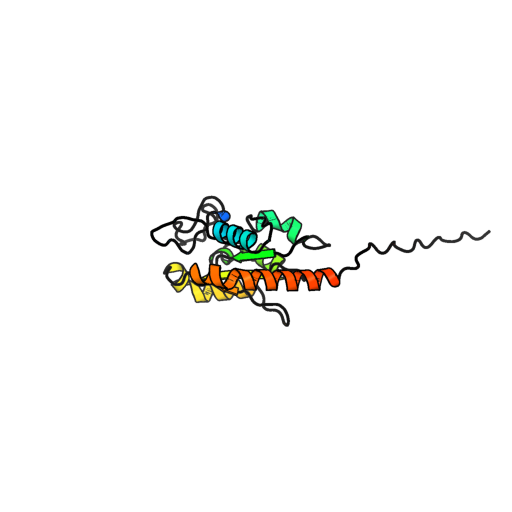.631 -2.345 4.015 1.00 82.75 132 GLU A C 1
ATOM 1028 O O . GLU A 1 132 ? 17.072 -3.435 4.392 1.00 82.75 132 GLU A O 1
ATOM 1033 N N . ARG A 1 133 ? 17.182 -1.681 2.995 1.00 76.50 133 ARG A N 1
ATOM 1034 C CA . ARG A 1 133 ? 18.383 -2.145 2.296 1.00 76.50 133 ARG A CA 1
ATOM 1035 C C . ARG A 1 133 ? 19.306 -0.972 1.989 1.00 76.50 133 ARG A C 1
ATOM 1037 O O . ARG A 1 133 ? 18.812 0.052 1.511 1.00 76.50 133 ARG A O 1
ATOM 1044 N N . PRO A 1 134 ? 20.627 -1.123 2.176 1.00 75.62 134 PRO A N 1
ATOM 1045 C CA . PRO A 1 134 ? 21.587 -0.104 1.775 1.00 75.62 134 PRO A CA 1
ATOM 1046 C C . PRO A 1 134 ? 21.422 0.273 0.299 1.00 75.62 134 PRO A C 1
ATOM 1048 O O . PRO A 1 134 ? 21.304 -0.598 -0.563 1.00 75.62 134 PRO A O 1
ATOM 1051 N N . GLY A 1 135 ? 21.393 1.574 0.008 1.00 69.50 135 GLY A N 1
ATOM 1052 C CA . GLY A 1 135 ? 21.301 2.091 -1.362 1.00 69.50 135 GLY A CA 1
ATOM 1053 C C . GLY A 1 135 ? 19.935 1.938 -2.043 1.00 69.50 135 GLY A C 1
ATOM 1054 O O . GLY A 1 135 ? 19.794 2.373 -3.186 1.00 69.50 135 GLY A O 1
ATOM 1055 N N . VAL A 1 136 ? 18.923 1.376 -1.368 1.00 71.56 136 VAL A N 1
ATOM 1056 C CA . VAL A 1 136 ? 17.558 1.270 -1.903 1.00 71.56 136 VAL A CA 1
ATOM 1057 C C . VAL A 1 136 ? 16.611 2.151 -1.087 1.00 71.56 136 VAL A C 1
ATOM 1059 O O . VAL A 1 136 ? 16.632 2.066 0.140 1.00 71.56 136 VAL A O 1
ATOM 1062 N N . PRO A 1 137 ? 15.757 2.976 -1.723 1.00 72.81 137 PRO A N 1
ATOM 1063 C CA . PRO A 1 137 ? 14.831 3.832 -0.992 1.00 72.81 137 PRO A CA 1
ATOM 1064 C C . PRO A 1 137 ? 13.936 3.053 -0.019 1.00 72.81 137 PRO A C 1
ATOM 1066 O O . PRO A 1 137 ? 13.405 1.982 -0.351 1.00 72.81 137 PRO A O 1
ATOM 1069 N N . VAL A 1 138 ? 13.807 3.613 1.186 1.00 78.31 138 VAL A N 1
ATOM 1070 C CA . VAL A 1 138 ? 12.886 3.169 2.241 1.00 78.31 138 VAL A CA 1
ATOM 1071 C C . VAL A 1 138 ? 11.448 3.460 1.804 1.00 78.31 138 VAL A C 1
ATOM 1073 O O . VAL A 1 138 ? 11.217 4.300 0.930 1.00 78.31 138 VAL A O 1
ATOM 1076 N N . ALA A 1 139 ? 10.482 2.761 2.401 1.00 83.94 139 ALA A N 1
ATOM 1077 C CA . ALA A 1 139 ? 9.073 3.066 2.203 1.00 83.94 139 ALA A CA 1
ATOM 1078 C C . ALA A 1 139 ? 8.783 4.552 2.453 1.00 83.94 139 ALA A C 1
ATOM 1080 O O . ALA A 1 139 ? 9.180 5.116 3.474 1.00 83.94 139 ALA A O 1
ATOM 1081 N N . ALA A 1 140 ? 8.065 5.183 1.525 1.00 86.12 140 ALA A N 1
ATOM 1082 C CA . ALA A 1 140 ? 7.524 6.509 1.773 1.00 86.12 140 ALA A CA 1
ATOM 1083 C C . ALA A 1 140 ? 6.395 6.394 2.804 1.00 86.12 140 ALA A C 1
ATOM 1085 O O . ALA A 1 140 ? 5.566 5.490 2.715 1.00 86.12 140 ALA A O 1
ATOM 1086 N N . HIS A 1 141 ? 6.347 7.307 3.769 1.00 89.69 141 HIS A N 1
ATOM 1087 C CA . HIS A 1 141 ? 5.283 7.352 4.766 1.00 89.69 141 HIS A CA 1
ATOM 1088 C C . HIS A 1 141 ? 4.390 8.557 4.508 1.00 89.69 141 HIS A C 1
ATOM 1090 O O . HIS A 1 141 ? 4.864 9.691 4.522 1.00 89.69 141 HIS A O 1
ATOM 1096 N N . ILE A 1 142 ? 3.105 8.302 4.280 1.00 90.25 142 ILE A N 1
ATOM 1097 C CA . ILE A 1 142 ? 2.115 9.336 3.986 1.00 90.25 142 ILE A CA 1
ATOM 1098 C C . ILE A 1 142 ? 1.059 9.342 5.077 1.00 90.25 142 ILE A C 1
ATOM 1100 O O . ILE A 1 142 ? 0.508 8.297 5.398 1.00 90.25 142 ILE A O 1
ATOM 1104 N N . THR A 1 143 ? 0.766 10.513 5.637 1.00 91.44 143 THR A N 1
ATOM 1105 C CA . THR A 1 143 ? -0.142 10.645 6.789 1.00 91.44 143 THR A CA 1
ATOM 1106 C C . THR A 1 143 ? -1.435 11.400 6.494 1.00 91.44 143 THR A C 1
ATOM 1108 O O . THR A 1 143 ? -2.303 11.503 7.358 1.00 91.44 143 THR A O 1
ATOM 1111 N N . SER A 1 144 ? -1.587 11.934 5.281 1.00 90.31 144 SER A N 1
ATOM 1112 C CA . SER A 1 144 ? -2.790 12.641 4.839 1.00 90.31 144 S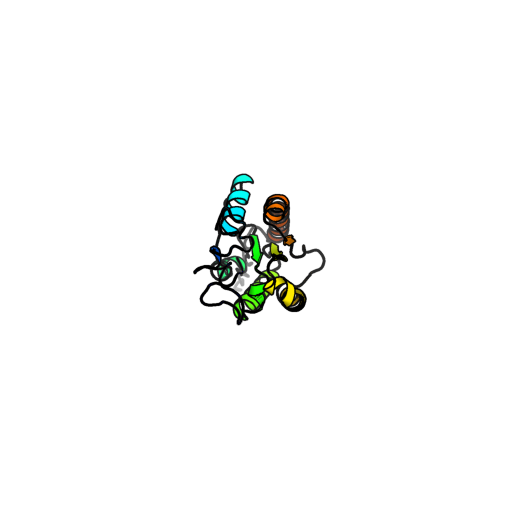ER A CA 1
ATOM 1113 C C . SER A 1 144 ? -2.942 12.582 3.322 1.00 90.31 144 SER A C 1
ATOM 1115 O O . SER A 1 144 ? -1.960 12.369 2.606 1.00 90.31 144 SER A O 1
ATOM 1117 N N . LEU A 1 145 ? -4.156 12.835 2.826 1.00 88.94 145 LEU A N 1
ATOM 1118 C CA . LEU A 1 145 ? -4.415 12.937 1.388 1.00 88.94 145 LEU A CA 1
ATOM 1119 C C . LEU A 1 145 ? -3.601 14.072 0.743 1.00 88.94 145 LEU A C 1
ATOM 1121 O O . LEU A 1 145 ? -2.968 13.870 -0.283 1.00 88.94 145 LEU A O 1
ATOM 1125 N N . ALA A 1 146 ? -3.510 15.233 1.399 1.00 88.44 146 ALA A N 1
ATOM 1126 C CA . ALA A 1 146 ? -2.706 16.350 0.898 1.00 88.44 146 ALA A CA 1
ATOM 1127 C C . ALA A 1 146 ? -1.205 16.009 0.794 1.00 88.44 146 ALA A C 1
ATOM 1129 O O . ALA A 1 146 ? -0.531 16.442 -0.139 1.00 88.44 146 ALA A O 1
ATOM 1130 N N . ALA A 1 147 ? -0.666 15.229 1.740 1.00 89.94 147 ALA A N 1
ATOM 1131 C CA . ALA A 1 147 ? 0.708 14.738 1.650 1.00 89.94 147 ALA A CA 1
ATOM 1132 C C . ALA A 1 147 ? 0.865 13.716 0.517 1.00 89.94 147 ALA A C 1
ATOM 1134 O O . ALA A 1 147 ? 1.876 13.745 -0.180 1.00 89.94 147 ALA A O 1
ATOM 1135 N N . PHE A 1 148 ? -0.138 12.857 0.310 1.00 89.62 148 PHE A N 1
ATOM 1136 C CA . PHE A 1 148 ? -0.168 11.910 -0.802 1.00 89.62 148 PHE A CA 1
ATOM 1137 C C . PHE A 1 148 ? -0.049 12.636 -2.145 1.00 89.62 148 PHE A C 1
ATOM 1139 O O . PHE A 1 148 ? 0.892 12.375 -2.890 1.00 89.62 148 PHE A O 1
ATOM 1146 N N . ASP A 1 149 ? -0.926 13.609 -2.403 1.00 87.94 149 ASP A N 1
ATOM 1147 C CA . ASP A 1 149 ? -0.938 14.373 -3.656 1.00 87.94 149 ASP A CA 1
ATOM 1148 C C . ASP A 1 149 ? 0.370 15.140 -3.878 1.00 87.94 149 ASP A C 1
ATOM 1150 O O . ASP A 1 149 ? 0.939 15.116 -4.968 1.00 87.94 149 ASP A O 1
ATOM 1154 N N . ARG A 1 150 ? 0.895 15.783 -2.829 1.00 89.81 150 ARG A N 1
ATOM 1155 C CA . ARG A 1 150 ? 2.148 16.544 -2.908 1.00 89.81 150 ARG A CA 1
ATOM 1156 C C . ARG A 1 150 ? 3.362 15.656 -3.201 1.00 89.81 150 ARG A C 1
ATOM 1158 O O . ARG A 1 150 ? 4.256 16.071 -3.938 1.00 89.81 150 ARG A O 1
ATOM 1165 N N . ASP A 1 151 ? 3.436 14.472 -2.594 1.00 91.44 151 ASP A N 1
ATOM 1166 C CA . ASP A 1 151 ? 4.659 13.662 -2.592 1.00 91.44 151 ASP A CA 1
ATOM 1167 C C . ASP A 1 151 ? 4.694 12.615 -3.720 1.00 91.44 151 ASP A C 1
ATOM 116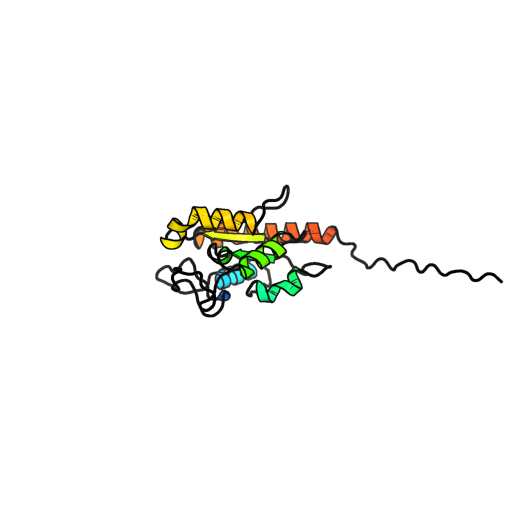9 O O . ASP A 1 151 ? 5.784 12.180 -4.114 1.00 91.44 151 ASP A O 1
ATOM 1173 N N . LEU A 1 152 ? 3.537 12.241 -4.281 1.00 90.75 152 LEU A N 1
ATOM 1174 C CA . LEU A 1 152 ? 3.419 11.269 -5.375 1.00 90.75 152 LEU A CA 1
ATOM 1175 C C . LEU A 1 152 ? 4.319 11.554 -6.592 1.00 90.75 152 LEU A C 1
ATOM 1177 O O . LEU A 1 152 ? 4.991 10.621 -7.038 1.00 90.75 152 LEU A O 1
ATOM 1181 N N . PRO A 1 153 ? 4.438 12.793 -7.107 1.00 89.75 153 PRO A N 1
ATOM 1182 C CA . PRO A 1 153 ? 5.260 13.062 -8.293 1.00 89.75 153 PRO A CA 1
ATOM 1183 C C . PRO A 1 153 ? 6.742 12.712 -8.079 1.00 89.75 153 PRO A C 1
ATOM 1185 O O . PRO A 1 153 ? 7.408 12.108 -8.930 1.00 89.75 153 PRO A O 1
ATOM 1188 N N . ARG A 1 154 ? 7.262 13.027 -6.887 1.00 91.38 154 ARG A N 1
ATOM 1189 C CA . ARG A 1 154 ? 8.625 12.669 -6.473 1.00 91.38 154 ARG A CA 1
ATOM 1190 C C . ARG A 1 154 ? 8.782 11.155 -6.331 1.00 91.38 154 ARG A C 1
ATOM 1192 O O . ARG A 1 154 ? 9.820 10.602 -6.706 1.00 91.38 154 ARG A O 1
ATOM 1199 N N . ILE A 1 155 ? 7.763 10.481 -5.800 1.00 92.12 155 ILE A N 1
ATOM 1200 C CA . ILE A 1 155 ? 7.750 9.023 -5.643 1.00 92.12 155 ILE A CA 1
ATOM 1201 C C . ILE A 1 155 ? 7.767 8.329 -7.013 1.00 92.12 155 ILE A C 1
ATOM 1203 O O . ILE A 1 155 ? 8.584 7.431 -7.210 1.00 92.12 155 ILE A O 1
ATOM 1207 N N . PHE A 1 156 ? 6.978 8.792 -7.987 1.00 91.00 156 PHE A N 1
ATOM 1208 C CA . PHE A 1 156 ? 7.001 8.268 -9.360 1.00 91.00 156 PHE A CA 1
ATOM 1209 C C . PHE A 1 156 ? 8.372 8.431 -10.020 1.00 91.00 156 PHE A C 1
ATOM 1211 O O . PHE A 1 156 ? 8.912 7.477 -10.579 1.00 91.00 156 PHE A O 1
ATOM 1218 N N . THR A 1 157 ? 8.993 9.602 -9.872 1.00 90.25 157 THR A N 1
ATOM 1219 C CA . THR A 1 157 ? 10.346 9.860 -10.397 1.00 90.25 157 THR A CA 1
ATOM 1220 C C . THR A 1 157 ? 11.386 8.922 -9.771 1.00 90.25 157 THR A C 1
ATOM 1222 O O . THR A 1 157 ? 12.286 8.407 -10.443 1.00 90.25 157 THR A O 1
ATOM 1225 N N . THR A 1 158 ? 11.244 8.647 -8.472 1.00 90.62 158 THR A N 1
ATOM 1226 C CA . THR A 1 158 ? 12.114 7.710 -7.752 1.00 90.62 158 THR A CA 1
ATOM 1227 C C . THR A 1 158 ? 11.905 6.279 -8.250 1.00 90.62 158 THR A C 1
ATOM 1229 O O . THR A 1 158 ? 12.885 5.590 -8.533 1.00 90.62 158 THR A O 1
ATOM 1232 N N . ALA A 1 159 ? 10.653 5.844 -8.422 1.00 90.62 159 ALA A N 1
ATOM 1233 C CA . ALA A 1 159 ? 10.322 4.525 -8.960 1.00 90.62 159 ALA A CA 1
ATOM 1234 C C . ALA A 1 159 ? 10.890 4.327 -10.377 1.00 90.62 159 ALA A C 1
ATOM 1236 O O . ALA A 1 159 ? 11.517 3.303 -10.647 1.00 90.62 159 ALA A O 1
ATOM 1237 N N . LEU A 1 160 ? 10.775 5.337 -11.247 1.00 89.88 160 LEU A N 1
ATOM 1238 C CA . LEU A 1 160 ? 11.363 5.323 -12.589 1.00 89.88 160 LEU A CA 1
ATOM 1239 C C . LEU A 1 160 ? 12.894 5.213 -12.555 1.00 89.88 160 LEU A C 1
ATOM 1241 O O . LEU A 1 160 ? 13.489 4.485 -13.352 1.00 89.88 160 LEU A O 1
ATOM 1245 N N . THR A 1 161 ? 13.541 5.900 -11.612 1.00 88.19 161 THR A N 1
ATOM 1246 C CA . THR A 1 161 ? 15.000 5.84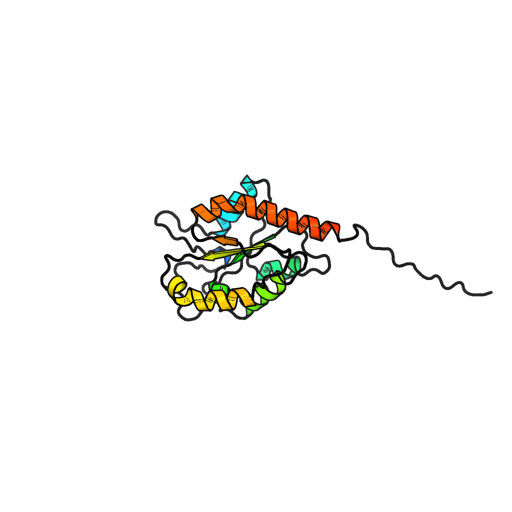6 -11.438 1.00 88.19 161 THR A CA 1
ATOM 1247 C C . THR A 1 161 ? 15.461 4.464 -10.975 1.00 88.19 161 THR A C 1
ATOM 1249 O O . THR A 1 161 ? 16.447 3.943 -11.501 1.00 88.19 161 THR A O 1
ATOM 1252 N N . ILE A 1 162 ? 14.755 3.858 -10.012 1.00 85.31 162 ILE A N 1
ATOM 1253 C CA . ILE A 1 162 ? 15.025 2.488 -9.545 1.00 85.31 162 ILE A CA 1
ATOM 1254 C C . ILE A 1 162 ? 14.892 1.517 -10.720 1.00 85.31 162 ILE A C 1
ATOM 1256 O O . ILE A 1 162 ? 15.833 0.780 -11.011 1.00 85.31 162 ILE A O 1
ATOM 1260 N N . TYR A 1 163 ? 13.762 1.574 -11.427 1.00 87.12 163 TYR A N 1
ATOM 1261 C CA . TYR A 1 163 ? 13.483 0.721 -12.578 1.00 87.12 163 TYR A CA 1
ATOM 1262 C C . TYR A 1 163 ? 14.563 0.845 -13.662 1.00 87.12 163 TYR A C 1
ATOM 1264 O O . TYR A 1 163 ? 15.155 -0.154 -14.059 1.00 87.12 163 TYR A O 1
ATOM 1272 N N . SER A 1 164 ? 14.912 2.071 -14.064 1.00 85.06 164 SER A N 1
ATOM 1273 C CA . SER A 1 164 ? 15.920 2.320 -15.105 1.00 85.06 164 SER A CA 1
ATOM 1274 C C . SER A 1 164 ? 17.304 1.786 -14.732 1.00 85.06 164 SER A C 1
ATOM 1276 O O . SER A 1 164 ? 18.018 1.265 -15.587 1.00 85.06 164 SER A O 1
ATOM 1278 N N . ARG A 1 165 ? 17.706 1.893 -13.457 1.00 81.38 165 ARG A N 1
ATOM 1279 C CA . ARG A 1 165 ? 18.983 1.339 -12.980 1.00 81.38 165 ARG A CA 1
ATOM 1280 C C . ARG A 1 165 ? 18.991 -0.181 -13.049 1.00 81.38 165 ARG A C 1
ATOM 1282 O O . ARG A 1 165 ? 19.970 -0.748 -13.516 1.00 81.38 165 ARG A O 1
ATOM 1289 N N . SER A 1 166 ? 17.913 -0.829 -12.613 1.00 76.19 166 SER A N 1
ATOM 1290 C CA . SER A 1 166 ? 17.797 -2.286 -12.686 1.00 76.19 166 SER A CA 1
ATOM 1291 C C . SER A 1 166 ? 17.732 -2.788 -14.126 1.00 76.19 166 SER A C 1
ATOM 1293 O O . SER A 1 166 ? 18.361 -3.794 -14.436 1.00 76.19 166 SER A O 1
ATOM 1295 N N . ASN A 1 167 ? 17.017 -2.082 -15.007 1.00 70.38 167 ASN A N 1
ATOM 1296 C CA . ASN A 1 167 ? 16.877 -2.485 -16.402 1.00 70.38 167 ASN A CA 1
ATOM 1297 C C . ASN A 1 167 ? 18.196 -2.349 -17.176 1.00 70.38 167 ASN A C 1
ATOM 1299 O O . ASN A 1 167 ? 18.541 -3.234 -17.942 1.00 70.38 167 ASN A O 1
ATOM 1303 N N . ARG A 1 168 ? 19.000 -1.309 -16.905 1.00 61.81 168 ARG A N 1
ATOM 1304 C CA . ARG A 1 168 ? 20.350 -1.156 -17.489 1.00 61.81 168 ARG A CA 1
ATOM 1305 C C . ARG A 1 168 ? 21.325 -2.274 -17.119 1.00 61.81 168 ARG A C 1
ATOM 1307 O O . ARG A 1 168 ? 22.309 -2.470 -17.821 1.00 61.81 168 ARG A O 1
ATOM 1314 N N . LEU A 1 169 ? 21.098 -2.967 -16.003 1.00 58.84 169 LEU A N 1
ATOM 1315 C CA . LEU A 1 169 ? 21.914 -4.116 -15.601 1.00 58.84 169 LEU A CA 1
ATOM 1316 C C . LEU A 1 169 ? 21.512 -5.402 -16.334 1.00 58.84 169 LEU A C 1
ATOM 1318 O O . LEU A 1 169 ? 22.180 -6.423 -16.176 1.00 58.84 169 LEU A O 1
ATOM 1322 N N . ARG A 1 170 ? 20.439 -5.370 -17.130 1.00 60.09 170 ARG A N 1
ATOM 1323 C CA . ARG A 1 170 ? 20.058 -6.477 -18.000 1.00 60.09 170 ARG A CA 1
ATOM 1324 C C . ARG A 1 170 ? 20.746 -6.302 -19.348 1.00 60.09 170 ARG A C 1
ATOM 1326 O O . ARG A 1 170 ? 20.654 -5.221 -19.928 1.00 60.09 170 ARG A O 1
ATOM 1333 N N . PRO A 1 171 ? 21.420 -7.332 -19.875 1.00 52.22 171 PRO A N 1
ATOM 1334 C CA . PRO A 1 171 ? 21.827 -7.300 -21.269 1.00 52.22 171 PRO A CA 1
ATOM 1335 C C . PRO A 1 171 ? 20.562 -7.226 -22.138 1.00 52.22 171 PRO A C 1
ATOM 1337 O O . PRO A 1 171 ? 19.657 -8.040 -21.979 1.00 52.22 171 PRO A O 1
ATOM 1340 N N . GLU A 1 172 ? 20.500 -6.260 -23.059 1.00 52.62 172 GLU A N 1
ATOM 1341 C CA . GLU A 1 172 ? 19.364 -6.049 -23.980 1.00 52.62 172 GLU A CA 1
ATOM 1342 C C . GLU A 1 172 ? 19.140 -7.209 -24.974 1.00 52.62 172 GLU A C 1
ATOM 1344 O O . GLU A 1 172 ? 18.224 -7.160 -25.788 1.00 52.62 172 GLU A O 1
ATOM 1349 N N . TYR A 1 173 ? 19.942 -8.276 -24.910 1.00 46.50 173 TYR A N 1
ATOM 1350 C CA . TYR A 1 173 ? 19.881 -9.405 -25.830 1.00 46.50 173 TYR A CA 1
ATOM 1351 C C . TYR A 1 173 ? 20.048 -10.739 -25.097 1.00 46.50 173 TYR A C 1
ATOM 1353 O O . TYR A 1 173 ? 20.897 -10.846 -24.204 1.00 46.50 173 TYR A O 1
ATOM 1361 N N . PRO A 1 174 ? 19.325 -11.800 -25.508 1.00 51.12 174 PRO A N 1
ATOM 1362 C CA . PRO A 1 174 ? 19.700 -13.144 -25.115 1.00 51.12 174 PRO A CA 1
ATOM 1363 C C . PRO A 1 174 ? 21.079 -13.422 -25.717 1.00 51.12 174 PRO A C 1
ATOM 1365 O O . PRO A 1 174 ? 21.238 -13.453 -26.937 1.00 51.12 174 PRO A O 1
ATOM 1368 N N . LEU A 1 175 ? 22.086 -13.615 -24.861 1.00 51.59 175 LEU A N 1
ATOM 1369 C CA . LEU A 1 175 ? 23.350 -14.216 -25.272 1.00 51.59 175 LEU A CA 1
ATOM 1370 C C . LEU A 1 175 ? 22.993 -15.548 -25.931 1.00 51.59 175 LEU A C 1
ATOM 1372 O O . LEU A 1 175 ? 22.598 -16.498 -25.249 1.00 51.59 175 LEU A O 1
ATOM 1376 N N . ALA A 1 176 ? 23.072 -15.604 -27.262 1.00 50.56 176 ALA A N 1
ATOM 1377 C CA . ALA A 1 176 ? 23.013 -16.856 -27.985 1.00 50.56 176 ALA A CA 1
ATOM 1378 C C . ALA A 1 176 ? 24.073 -17.755 -27.348 1.00 50.56 176 ALA A C 1
ATOM 1380 O O . ALA A 1 176 ? 25.265 -17.450 -27.404 1.00 50.56 176 ALA A O 1
ATOM 1381 N N . ARG A 1 177 ? 23.633 -18.810 -26.650 1.00 53.00 177 ARG A N 1
ATOM 1382 C CA . ARG A 1 177 ? 24.552 -19.786 -26.063 1.00 53.00 177 ARG A CA 1
ATOM 1383 C C . ARG A 1 177 ? 25.469 -20.251 -27.195 1.00 53.00 177 ARG A C 1
ATOM 1385 O O . ARG A 1 177 ? 24.928 -20.706 -28.208 1.00 53.00 177 ARG A O 1
ATOM 1392 N N . PRO A 1 178 ? 26.802 -20.147 -27.062 1.00 46.19 178 PRO A N 1
ATOM 1393 C CA . PRO A 1 178 ? 27.697 -20.716 -28.051 1.00 46.19 178 PRO A CA 1
ATOM 1394 C C . PRO A 1 178 ? 27.346 -22.197 -28.163 1.00 46.19 178 PRO A C 1
ATOM 1396 O O . PRO A 1 178 ? 27.448 -22.944 -27.187 1.00 46.19 178 PRO A O 1
ATOM 1399 N N . ARG A 1 179 ? 26.850 -22.619 -29.327 1.00 55.97 179 ARG A N 1
ATOM 1400 C CA . ARG A 1 179 ? 26.799 -24.041 -29.635 1.00 55.97 179 ARG A CA 1
ATOM 1401 C C . ARG A 1 179 ? 28.250 -24.446 -29.832 1.00 55.97 179 ARG A C 1
ATOM 1403 O O . ARG A 1 179 ? 28.871 -24.037 -30.805 1.00 55.97 179 ARG A O 1
ATOM 1410 N N . LEU A 1 180 ? 28.785 -25.200 -28.878 1.00 48.66 180 LEU A N 1
ATOM 1411 C CA . LEU A 1 180 ? 29.941 -26.050 -29.120 1.00 48.66 180 LEU A CA 1
ATOM 1412 C C . LEU A 1 180 ? 29.497 -27.065 -30.172 1.00 48.66 180 LEU A C 1
ATOM 1414 O O . LEU A 1 180 ? 28.874 -28.075 -29.851 1.00 48.66 180 LEU A O 1
ATOM 1418 N N . THR A 1 181 ? 29.726 -26.749 -31.443 1.00 46.78 181 THR A N 1
ATOM 1419 C CA . THR A 1 181 ? 29.791 -27.768 -32.482 1.00 46.78 181 THR A CA 1
ATOM 1420 C C . THR A 1 181 ? 30.981 -28.633 -32.103 1.00 46.78 181 THR A C 1
ATOM 1422 O O . THR A 1 181 ? 32.121 -28.184 -32.176 1.00 46.78 181 THR A O 1
ATOM 1425 N N . ALA A 1 182 ? 30.709 -29.835 -31.604 1.00 47.97 182 ALA A N 1
ATOM 1426 C CA . ALA A 1 182 ? 31.704 -30.885 -31.620 1.00 47.97 182 ALA A CA 1
ATOM 1427 C C . ALA A 1 182 ? 32.020 -31.136 -33.099 1.00 47.97 182 ALA A C 1
ATOM 1429 O O . ALA A 1 182 ? 31.168 -31.640 -33.832 1.00 47.97 182 ALA A O 1
ATOM 1430 N N . GLU A 1 183 ? 33.191 -30.686 -33.548 1.00 43.16 183 GLU A N 1
ATOM 1431 C CA . GLU A 1 183 ? 33.813 -31.223 -34.752 1.00 43.16 183 GLU A CA 1
ATOM 1432 C C . GLU A 1 183 ? 33.940 -32.731 -34.542 1.00 43.16 183 GLU A C 1
ATOM 1434 O O . GLU A 1 183 ? 34.515 -33.192 -33.554 1.00 43.16 183 GLU A O 1
ATOM 1439 N N . GLN A 1 184 ? 33.293 -33.489 -35.423 1.00 46.91 184 GLN A N 1
ATOM 1440 C CA . GLN A 1 184 ? 33.573 -34.903 -35.567 1.00 46.91 184 GLN A CA 1
ATOM 1441 C C . GLN A 1 184 ? 34.865 -35.015 -36.372 1.00 46.91 184 GLN A C 1
ATOM 1443 O O . GLN A 1 184 ? 34.933 -34.489 -37.482 1.00 46.91 184 GLN A O 1
ATOM 1448 N N . ASP A 1 185 ? 35.857 -35.663 -35.765 1.00 44.69 185 ASP A N 1
ATOM 1449 C CA . ASP A 1 185 ? 37.043 -36.187 -36.436 1.00 44.69 185 ASP A CA 1
ATOM 1450 C C . ASP A 1 185 ? 36.631 -37.086 -37.613 1.00 44.69 185 ASP A C 1
ATOM 1452 O O . ASP A 1 185 ? 35.738 -37.928 -37.461 1.00 44.69 185 ASP A O 1
ATOM 1456 N N . ASP A 1 186 ? 37.324 -36.924 -38.739 1.00 50.72 186 ASP A N 1
ATOM 1457 C CA . ASP A 1 186 ? 37.436 -37.901 -39.830 1.00 50.72 186 ASP A CA 1
ATOM 1458 C C . ASP A 1 186 ? 38.920 -38.013 -40.225 1.00 50.72 186 ASP A C 1
ATOM 1460 O O . ASP A 1 186 ? 39.575 -36.949 -40.369 1.00 50.72 186 ASP A O 1
#

pLDDT: mean 85.35, std 14.02, range [43.16, 97.75]

Sequence (186 aa):
MAAPDLSRLPSGRSAESYGRDPQDWNPFSEPKGQRPLVAYAREQAVLHGFLAEVGPLGGHMDQLTRDDGPDAPGVIVVDPWAVRDAELRESLRRVCRLASRPLPIVVWNMKDEQTARAETELRALLREAIPERPGVPVAAHITSLAAFDRDLPRIFTTALTIYSRSNRLRPEYPLARPRLTAEQDD

Secondary structure (DSSP, 8-state):
-B---TTSPPTT--STT--SSGGG--S---TT----HHHHHHHHHHHTT-------HHHHHHHHT-TT--SS--EEEE-GGGGGSHHHHHHHHHHHTSTTPPEEEEE--TTSHHHHHHHHHHHHHHHHHS--BTTBPPPEEE-SHHHHHHHHHHHHHHHHHHHHHHHHTS-SS---------PPP-

Organism: NCBI:txid35763

InterPro domains:
  IPR026367 FxsC, C-terminal domain [TIGR04276] (2-172)

Radius of gyration: 19.61 Å; chains: 1; bounding box: 54×54×59 Å

Foldseek 3Di:
DQDDAPVQAPPPDDCPQHYRFSQQGDLAPDPPDSHGLVVLLCVLCVVLPHRDDDHYLVVCLPQQPDPLGHPDQAEAEHELRSLSRPVSLVSLQNQLPDQLHHAYAYEQQCVPPVSVVCVVVSVVSVCNSNPDDPPQDGHHYHHHSVSCSVCSSVSSVSSRVSNVVVNVVDDPDDPPPPPPPPPDDD